Protein AF-A0A6G3X054-F1 (afdb_monomer_lite)

InterPro domains:
  IPR009677 Protein of unknown function DUF1266 [PF06889] (129-322)

Sequence (323 aa):
DPAGFVCRPVLTRGMLPAWHPDWVFHGVTLRWAAEFGWRDPNVFLGVNVGTPGQLLLPTGPMDLALWQRAYAENDRLPENRLLALRHGALHGPLAYGLACGAHLAIGNAVPWNEVGTVYREYTTERDLLRESWGITDHAEWRKQLDALLEARNSPPEPDFVLRTRDQLASALGELPSADLWRETAAGHAQDLGADSGTVKGIEELVRRIMRYEARFRADGLLPPDGRVRTTVAYDYGRAVNLARWGLAARYCAPADAEQAIVYAGALSKSAHRSWEEFSAGYSLGRVLRFDEEEYGPFYEKNVLAHRLLAESEGSPWRHIPWR

pLDDT: mean 93.63, std 6.38, range [59.12, 98.88]

Secondary structure (DSSP, 8-state):
-TTS-EEEEE--GGGPPSP-TT-------HHHHHHS----TTEEEEESTTSTT-EEE--SHHHHHHHHHHHHHH-----S--B--TTS--SHHHHHHHHHTHHHHHHTT-BTTS-STTSS-HHHHHHHHHHHH---SHHHHHHHHHHHHTT-SS-SHHHHHHHHHHHHHHHHSSPPPHHHHHHHHHHHHHHTT--HHHHHHHHHHHHHHHHHHHHHHHTTSS-TT-----STHHHHHHHHHHHHHHHHTTSS-HHHHHHHHHHHHHHHHHH-SSHHHHHHHHHHHHHHHHTTT---HHHHHHHHHHHHHHH-TT-HHHHS---

Foldseek 3Di:
DVVDAAEDEDEALLLDDPDDLPDFDDDDALLCVLVVDDPDQSYWHWYSPPDPPTDTQTNDNVSSVVSNVVCVVVVDQQAQDAAAHPPFDQDDLLLLLLLLLQLVCRRNVWHSRHLASRRHGQVVLQVCCCPVQVDNALVSLVVLLVCLLVLNPFDCLLLLLLQLQVVVCVVVVHGDDLVVSLVSSLVVCVVVVHDPVVSVVSSVSSVVQVVVVVVCCVLVLAPPPGHANALSSQSLSVSLVSLNSCSNNVNDDSVVSSVSSSSSSVVLLVVDDAPSNSLSSNLSRQCVVPVPPVCPPSVVSSSSSSCCQPPPPPHSRVSYGSD

Structure (mmCIF, N/CA/C/O backbone):
data_AF-A0A6G3X054-F1
#
_entry.id   AF-A0A6G3X054-F1
#
loop_
_atom_site.group_PDB
_atom_site.id
_atom_site.type_symbol
_atom_site.label_atom_id
_atom_site.label_alt_id
_atom_site.label_comp_id
_atom_site.label_asym_id
_atom_site.label_entity_id
_atom_site.label_seq_id
_atom_site.pdbx_PDB_ins_code
_atom_site.Cartn_x
_atom_site.Cartn_y
_atom_site.Cartn_z
_atom_site.occupancy
_atom_site.B_iso_or_equiv
_atom_site.auth_seq_id
_atom_site.auth_comp_id
_atom_site.auth_asym_id
_atom_site.auth_atom_id
_atom_site.pdbx_PDB_model_num
ATOM 1 N N . ASP A 1 1 ? 17.025 -9.078 -34.367 1.00 68.25 1 ASP A N 1
ATOM 2 C CA . ASP A 1 1 ? 15.698 -9.644 -34.018 1.00 68.25 1 ASP A CA 1
ATOM 3 C C . ASP A 1 1 ? 15.329 -10.736 -35.045 1.00 68.25 1 ASP A C 1
ATOM 5 O O . ASP A 1 1 ? 16.146 -10.964 -35.936 1.00 68.25 1 ASP A O 1
ATOM 9 N N . PRO A 1 2 ? 14.174 -11.433 -34.954 1.00 64.19 2 PRO A N 1
ATOM 10 C CA . PRO A 1 2 ? 13.785 -12.476 -35.917 1.00 64.19 2 PRO A CA 1
ATOM 11 C C . PRO A 1 2 ? 1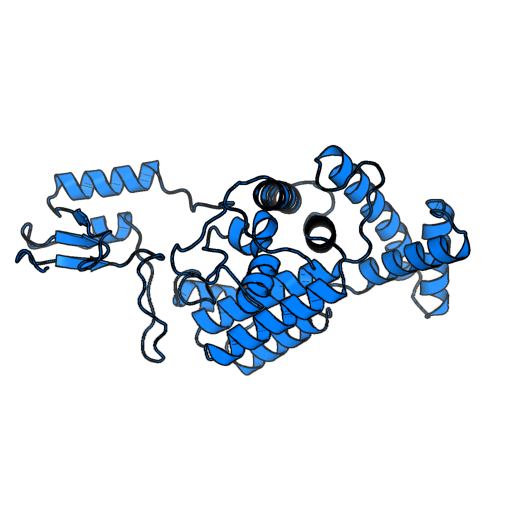3.698 -12.023 -37.387 1.00 64.19 2 PRO A C 1
ATOM 13 O O . PRO A 1 2 ? 13.786 -12.863 -38.277 1.00 64.19 2 PRO A O 1
ATOM 16 N N . ALA A 1 3 ? 13.558 -10.719 -37.650 1.00 71.50 3 ALA A N 1
ATOM 17 C CA . ALA A 1 3 ? 13.566 -10.124 -38.987 1.00 71.50 3 ALA A CA 1
ATOM 18 C C . ALA A 1 3 ? 14.968 -9.694 -39.472 1.00 71.50 3 ALA A C 1
ATOM 20 O O . ALA A 1 3 ? 15.097 -9.179 -40.580 1.00 71.50 3 ALA A O 1
ATOM 21 N N . GLY A 1 4 ? 16.022 -9.919 -38.677 1.00 78.44 4 GLY A N 1
ATOM 22 C CA . GLY A 1 4 ? 17.414 -9.700 -39.082 1.00 78.44 4 GLY A CA 1
ATOM 23 C C . GLY A 1 4 ? 17.997 -8.313 -38.786 1.00 78.44 4 GLY A C 1
ATOM 24 O O . GLY A 1 4 ? 19.141 -8.069 -39.166 1.00 78.44 4 GLY A O 1
ATOM 25 N N . PHE A 1 5 ? 17.292 -7.417 -38.082 1.00 80.62 5 PHE A N 1
ATOM 26 C CA . PHE A 1 5 ? 17.874 -6.138 -37.660 1.00 80.62 5 PHE A CA 1
ATOM 27 C C . PHE A 1 5 ? 18.813 -6.311 -36.463 1.00 80.62 5 PHE A C 1
ATOM 29 O O . PHE A 1 5 ? 18.603 -7.142 -35.568 1.00 80.62 5 PHE A O 1
ATOM 36 N N . VAL A 1 6 ? 19.846 -5.470 -36.419 1.00 88.06 6 VAL A N 1
ATOM 37 C CA . VAL A 1 6 ? 20.711 -5.327 -35.247 1.00 88.06 6 VAL A CA 1
ATOM 38 C C . VAL A 1 6 ? 20.028 -4.366 -34.281 1.00 88.06 6 VAL A C 1
ATOM 40 O O . VAL A 1 6 ? 19.690 -3.241 -34.639 1.00 88.06 6 VAL A O 1
ATOM 43 N N . CYS A 1 7 ? 19.802 -4.801 -33.045 1.00 90.62 7 CYS A N 1
ATOM 44 C CA . CYS A 1 7 ? 19.089 -4.003 -32.054 1.00 90.62 7 CYS A CA 1
ATOM 45 C C . CYS A 1 7 ? 19.767 -4.052 -30.686 1.00 90.62 7 CYS A C 1
ATOM 47 O O . CYS A 1 7 ? 20.282 -5.095 -30.277 1.00 90.62 7 CYS A O 1
ATOM 49 N N . ARG A 1 8 ? 19.692 -2.943 -29.945 1.00 92.00 8 ARG A N 1
ATOM 50 C CA . ARG A 1 8 ? 19.927 -2.934 -28.496 1.00 92.00 8 ARG A CA 1
ATOM 51 C C . ARG A 1 8 ? 18.592 -3.183 -27.789 1.00 92.00 8 ARG A C 1
ATOM 53 O O . ARG A 1 8 ? 17.697 -2.347 -27.932 1.00 92.00 8 ARG A O 1
ATOM 60 N N . PRO A 1 9 ? 18.419 -4.319 -27.091 1.00 92.06 9 PRO A N 1
ATOM 61 C CA . PRO A 1 9 ? 17.137 -4.669 -26.504 1.00 92.06 9 PRO A CA 1
ATOM 62 C C . PRO A 1 9 ? 16.890 -3.920 -25.190 1.00 92.06 9 PRO A C 1
ATOM 64 O O . PRO A 1 9 ? 17.782 -3.801 -24.353 1.00 92.06 9 PRO A O 1
ATOM 67 N N . VAL A 1 10 ? 15.653 -3.476 -24.993 1.00 93.19 10 VAL A N 1
ATOM 68 C CA . VAL A 1 10 ? 15.106 -3.013 -23.713 1.00 93.19 10 VAL A CA 1
ATOM 69 C C . VAL A 1 10 ? 13.767 -3.697 -23.466 1.00 93.19 10 VAL A C 1
ATOM 71 O O . VAL A 1 10 ? 13.048 -4.042 -24.405 1.00 93.19 10 VAL A O 1
ATOM 74 N N . LEU A 1 11 ? 13.422 -3.893 -22.198 1.00 90.81 11 LEU A N 1
ATOM 75 C CA . LEU A 1 11 ? 12.155 -4.494 -21.795 1.00 90.81 11 LEU A CA 1
ATOM 76 C C . LEU A 1 11 ? 11.304 -3.458 -21.071 1.00 90.81 11 LEU A C 1
ATOM 78 O O . LEU A 1 11 ? 11.795 -2.708 -20.228 1.00 90.81 11 LEU A O 1
ATOM 82 N N . THR A 1 12 ? 10.012 -3.427 -21.378 1.00 89.31 12 THR A N 1
ATOM 83 C CA . THR A 1 12 ? 9.045 -2.737 -20.531 1.00 89.31 12 THR A CA 1
ATOM 84 C C . THR A 1 12 ? 8.732 -3.604 -19.318 1.00 89.31 12 THR A C 1
ATOM 86 O O . THR A 1 12 ? 8.831 -4.829 -19.364 1.00 89.31 12 THR A O 1
ATOM 89 N N . ARG A 1 13 ? 8.282 -2.967 -18.232 1.00 84.75 13 ARG A N 1
ATOM 90 C CA . ARG A 1 13 ? 7.856 -3.635 -16.991 1.00 84.75 13 ARG A CA 1
ATOM 91 C C . ARG A 1 13 ? 6.972 -4.868 -17.239 1.00 84.75 13 ARG A C 1
ATOM 93 O O . ARG A 1 13 ? 7.190 -5.913 -16.646 1.00 84.75 13 ARG A O 1
ATOM 100 N N . GLY A 1 14 ? 6.012 -4.773 -18.161 1.00 84.50 14 GLY A N 1
ATOM 101 C CA . GLY A 1 14 ? 5.090 -5.876 -18.458 1.00 84.50 14 GLY A CA 1
ATOM 102 C C . GLY A 1 14 ? 5.681 -7.062 -19.227 1.00 84.50 14 GLY A C 1
ATOM 103 O O . GLY A 1 14 ? 4.983 -8.062 -19.387 1.00 84.50 14 GLY A O 1
ATOM 104 N N . MET A 1 15 ? 6.925 -6.956 -19.695 1.00 88.56 15 MET A N 1
ATOM 105 C CA . MET A 1 15 ? 7.627 -7.971 -20.489 1.00 88.56 15 MET A CA 1
ATOM 106 C C . MET A 1 15 ? 8.964 -8.387 -19.860 1.00 88.56 15 MET A C 1
ATOM 108 O O . MET A 1 15 ? 9.791 -9.001 -20.533 1.00 88.56 15 MET A O 1
ATOM 112 N N . LEU A 1 16 ? 9.199 -8.059 -18.584 1.00 87.44 16 LEU A N 1
ATOM 113 C CA . LEU A 1 16 ? 10.330 -8.624 -17.852 1.00 87.44 16 LEU A CA 1
ATOM 114 C C . LEU A 1 16 ? 10.186 -10.156 -17.781 1.00 87.44 16 LEU A C 1
ATOM 116 O O . LEU A 1 16 ? 9.067 -10.650 -17.612 1.00 87.44 16 LEU A O 1
ATOM 120 N N . PRO A 1 17 ? 11.287 -10.917 -17.928 1.00 86.19 17 PRO A N 1
ATOM 121 C CA . PRO A 1 17 ? 11.247 -12.363 -17.767 1.00 86.19 17 PRO A CA 1
ATOM 122 C C . PRO A 1 17 ? 10.908 -12.730 -16.319 1.00 86.19 17 PRO A C 1
ATOM 124 O O . PRO A 1 17 ? 10.942 -11.891 -15.416 1.00 86.19 17 PRO A O 1
ATOM 127 N N . ALA A 1 18 ? 10.620 -14.013 -16.099 1.00 84.81 18 ALA A N 1
ATOM 128 C CA . ALA A 1 18 ? 10.481 -14.547 -14.753 1.00 84.81 18 ALA A CA 1
ATOM 129 C C . ALA A 1 18 ? 11.713 -14.210 -13.898 1.00 84.81 18 ALA A C 1
ATOM 131 O O . ALA A 1 18 ? 12.834 -14.102 -14.405 1.00 84.81 18 ALA A O 1
ATOM 132 N N . TRP A 1 19 ? 11.485 -14.047 -12.596 1.00 89.06 19 TRP A N 1
ATOM 133 C CA . TRP A 1 19 ? 12.548 -13.780 -11.637 1.00 89.06 19 TRP A CA 1
ATOM 134 C C . TRP A 1 19 ? 13.671 -14.820 -11.756 1.00 89.06 19 TRP A C 1
ATOM 136 O O . TRP A 1 19 ? 13.413 -16.020 -11.857 1.00 89.06 19 TRP A O 1
ATOM 146 N N . HIS A 1 20 ? 14.917 -14.352 -11.717 1.00 89.38 20 HIS A N 1
ATOM 147 C CA . HIS A 1 20 ? 16.112 -15.188 -11.741 1.00 89.38 20 HIS A CA 1
ATOM 148 C C . HIS A 1 20 ? 17.104 -14.664 -10.691 1.00 89.38 20 HIS A C 1
ATOM 150 O O . HIS A 1 20 ? 17.290 -13.443 -10.617 1.00 89.38 20 HIS A O 1
ATOM 156 N N . PRO A 1 21 ? 17.753 -15.538 -9.896 1.00 87.69 21 PRO A N 1
ATOM 157 C CA . PRO A 1 21 ? 18.616 -15.114 -8.788 1.00 87.69 21 PRO A CA 1
ATOM 158 C C . PRO A 1 21 ? 19.790 -14.245 -9.248 1.00 87.69 21 PRO A C 1
ATOM 160 O O . PRO A 1 21 ? 20.130 -13.268 -8.586 1.00 87.69 21 PRO A O 1
ATOM 163 N N . ASP A 1 22 ? 20.347 -14.549 -10.421 1.00 89.50 22 ASP A N 1
ATOM 164 C CA . ASP A 1 22 ? 21.527 -13.856 -10.953 1.00 89.50 22 ASP A CA 1
ATOM 165 C C . ASP A 1 22 ? 21.200 -12.616 -11.798 1.00 89.50 22 ASP A C 1
ATOM 167 O O . ASP A 1 22 ? 22.104 -11.978 -12.337 1.00 89.50 22 ASP A O 1
ATOM 171 N N . TRP A 1 23 ? 19.918 -12.286 -11.988 1.00 89.81 23 TRP A N 1
ATOM 172 C CA . TRP A 1 23 ? 19.515 -11.172 -12.849 1.00 89.81 23 TRP A CA 1
ATOM 173 C C . TRP A 1 23 ? 18.956 -10.029 -12.024 1.00 89.81 23 TRP A C 1
ATOM 175 O O . TRP A 1 23 ? 18.140 -10.232 -11.128 1.00 89.81 23 TRP A O 1
ATOM 185 N N . VAL A 1 24 ? 19.338 -8.809 -12.381 1.00 89.81 24 VAL A N 1
ATOM 186 C CA . VAL A 1 24 ? 18.715 -7.568 -11.916 1.00 89.81 24 VAL A CA 1
ATOM 187 C C . VAL A 1 24 ? 18.495 -6.655 -13.114 1.00 89.81 24 VAL A C 1
ATOM 189 O O . VAL A 1 24 ? 19.209 -6.747 -14.112 1.00 89.81 24 VAL A O 1
ATOM 192 N N . PHE A 1 25 ? 17.501 -5.777 -13.017 1.00 87.25 25 PHE A N 1
ATOM 193 C CA . PHE A 1 25 ? 17.175 -4.833 -14.080 1.00 87.25 25 PHE A CA 1
ATOM 194 C C . PHE A 1 25 ? 17.451 -3.409 -13.615 1.00 87.25 25 PHE A C 1
ATOM 196 O O . PHE A 1 25 ? 16.991 -2.987 -12.551 1.00 87.25 25 PHE A O 1
ATOM 203 N N . HIS A 1 26 ? 18.186 -2.679 -14.448 1.00 87.00 26 HIS A N 1
ATOM 204 C CA . HIS A 1 26 ? 18.337 -1.236 -14.341 1.00 87.00 26 HIS A CA 1
ATOM 205 C C . HIS A 1 26 ? 17.312 -0.570 -15.250 1.00 87.00 26 HIS A C 1
ATOM 207 O O . HIS A 1 26 ? 17.129 -0.980 -16.401 1.00 87.00 26 HIS A O 1
ATOM 213 N N . GLY A 1 27 ? 16.619 0.429 -14.718 1.00 87.19 27 GLY A N 1
ATOM 214 C CA . GLY A 1 27 ? 15.711 1.248 -15.489 1.00 87.19 27 GLY A CA 1
ATOM 215 C C . GLY A 1 27 ? 16.509 2.216 -16.348 1.00 87.19 27 GLY A C 1
ATOM 216 O O . GLY A 1 27 ? 17.572 2.706 -15.977 1.00 87.19 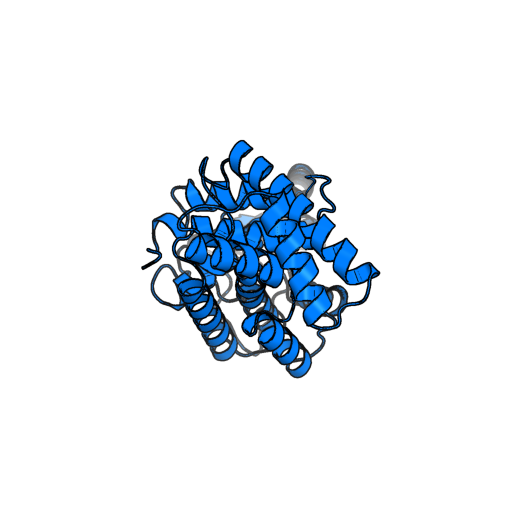27 GLY A O 1
ATOM 217 N N . VAL A 1 28 ? 15.985 2.487 -17.534 1.00 87.69 28 VAL A N 1
ATOM 218 C CA . VAL A 1 28 ? 16.483 3.560 -18.387 1.00 87.69 28 VAL A CA 1
ATOM 219 C C . VAL A 1 28 ? 15.301 4.389 -18.845 1.00 87.69 28 VAL A C 1
ATOM 221 O O . VAL A 1 28 ? 14.210 3.868 -19.090 1.00 87.69 28 VAL A O 1
ATOM 224 N N . THR A 1 29 ? 15.506 5.695 -18.950 1.00 88.12 29 THR A N 1
ATOM 225 C CA . THR A 1 29 ? 14.506 6.593 -19.520 1.00 88.12 29 THR A CA 1
ATOM 226 C C . THR A 1 29 ? 14.649 6.651 -21.035 1.00 88.12 29 THR A C 1
ATOM 228 O O . THR A 1 29 ? 15.715 6.372 -21.592 1.00 88.12 29 THR A O 1
ATOM 231 N N . LEU A 1 30 ? 13.585 7.072 -21.723 1.00 89.56 30 LEU A N 1
ATOM 232 C CA . LEU A 1 30 ? 13.662 7.325 -23.161 1.00 89.56 30 LEU A CA 1
ATOM 233 C C . LEU A 1 30 ? 14.674 8.442 -23.479 1.00 89.56 30 LEU A C 1
ATOM 235 O O . LEU A 1 30 ? 15.380 8.360 -24.481 1.00 89.56 30 LEU A O 1
ATOM 239 N N . ARG A 1 31 ? 14.815 9.434 -22.587 1.00 91.94 31 ARG A N 1
ATOM 240 C CA . ARG A 1 31 ? 15.867 10.456 -22.669 1.00 91.94 31 ARG A CA 1
ATOM 241 C C . ARG A 1 31 ? 17.266 9.855 -22.594 1.00 91.94 31 ARG A C 1
ATOM 243 O O . ARG A 1 31 ? 18.083 10.146 -23.460 1.00 91.94 31 ARG A O 1
ATOM 250 N N . TRP A 1 32 ? 17.529 8.997 -21.607 1.00 91.88 32 TRP A N 1
ATOM 251 C CA . TRP A 1 32 ? 18.821 8.319 -21.488 1.00 91.88 32 TRP A CA 1
ATOM 252 C C . TRP A 1 32 ? 19.133 7.508 -22.750 1.00 91.88 32 TRP A C 1
ATOM 254 O O . TRP A 1 32 ? 20.237 7.586 -23.282 1.00 91.88 32 TRP A O 1
ATOM 264 N N . ALA A 1 33 ? 18.137 6.789 -23.280 1.00 92.50 33 ALA A N 1
ATOM 265 C CA . ALA A 1 33 ? 18.292 6.037 -24.520 1.00 92.50 33 ALA A CA 1
ATOM 266 C C . ALA A 1 33 ? 18.587 6.955 -25.718 1.00 92.50 33 ALA A C 1
ATOM 268 O O . ALA A 1 33 ? 19.391 6.588 -26.570 1.00 92.50 33 ALA A O 1
ATOM 269 N N . ALA A 1 34 ? 17.995 8.150 -25.783 1.00 92.88 34 ALA A N 1
ATOM 270 C CA . ALA A 1 34 ? 18.288 9.124 -26.832 1.00 92.88 34 ALA A CA 1
ATOM 271 C C . ALA A 1 34 ? 19.716 9.699 -26.731 1.00 92.88 34 ALA A C 1
ATOM 273 O O . ALA A 1 34 ? 20.369 9.938 -27.745 1.00 92.88 34 ALA A O 1
ATOM 274 N N . GLU A 1 35 ? 20.221 9.876 -25.509 1.00 93.44 35 GLU A N 1
ATOM 275 C CA . GLU A 1 35 ? 21.553 10.420 -25.203 1.00 93.44 35 GLU A CA 1
ATOM 276 C C . GLU A 1 35 ? 22.666 9.349 -25.196 1.00 93.44 35 GLU A C 1
ATOM 278 O O . GLU A 1 35 ? 23.839 9.672 -25.018 1.00 93.44 35 GLU A O 1
ATOM 283 N N . PHE A 1 36 ? 22.329 8.079 -25.446 1.00 90.38 36 PHE A N 1
ATOM 284 C CA . PHE A 1 36 ? 23.233 6.926 -25.343 1.00 90.38 36 PHE A CA 1
ATOM 285 C C . PHE A 1 36 ? 24.484 6.990 -26.252 1.00 90.38 36 PHE A C 1
ATOM 287 O O . PHE A 1 36 ? 25.466 6.284 -26.019 1.00 90.38 36 PHE A O 1
ATOM 294 N N . GLY A 1 37 ? 24.474 7.830 -27.293 1.00 88.56 37 GLY A N 1
ATOM 295 C CA . GLY A 1 37 ? 25.594 7.971 -28.229 1.00 88.56 37 GLY A CA 1
ATOM 296 C C . GLY A 1 37 ? 25.625 6.878 -29.301 1.00 88.56 37 GLY A C 1
ATOM 297 O O . GLY A 1 37 ? 26.641 6.207 -29.496 1.00 88.56 37 GLY A O 1
ATOM 298 N N . TRP A 1 38 ? 24.502 6.682 -29.995 1.00 90.44 38 TRP A N 1
ATOM 299 C CA . TRP A 1 38 ? 24.373 5.750 -31.119 1.00 90.44 38 TRP A CA 1
ATOM 300 C C . TRP A 1 38 ? 25.374 6.085 -32.236 1.00 90.44 38 TRP A C 1
ATOM 302 O O . TRP A 1 38 ? 25.379 7.194 -32.762 1.00 90.44 38 TRP A O 1
ATOM 312 N N . ARG A 1 39 ? 26.249 5.129 -32.579 1.00 86.44 39 ARG A N 1
ATOM 313 C CA . ARG A 1 39 ? 27.305 5.308 -33.600 1.00 86.44 39 ARG A CA 1
ATOM 314 C C . ARG A 1 39 ? 26.947 4.734 -34.966 1.00 86.44 39 ARG A C 1
ATOM 316 O O . ARG A 1 39 ? 27.519 5.157 -35.963 1.00 86.44 39 ARG A O 1
ATOM 323 N N . ASP A 1 40 ? 26.046 3.760 -34.996 1.00 87.00 40 ASP A N 1
ATOM 324 C CA . ASP A 1 40 ? 25.611 3.080 -36.210 1.00 87.00 40 ASP A CA 1
ATOM 325 C C . ASP A 1 40 ? 24.103 3.304 -36.388 1.00 87.00 40 ASP A C 1
ATOM 327 O O . ASP A 1 40 ? 23.328 2.804 -35.566 1.00 87.00 40 ASP A O 1
ATOM 331 N N . PRO A 1 41 ? 23.677 4.047 -37.427 1.00 79.44 41 PRO A N 1
ATOM 332 C CA . PRO A 1 41 ? 22.266 4.336 -37.674 1.00 79.44 41 PRO A CA 1
ATOM 333 C C . PRO A 1 41 ? 21.457 3.097 -38.087 1.00 79.44 41 PRO A C 1
ATOM 335 O O . PRO A 1 41 ? 20.230 3.153 -38.089 1.00 79.44 41 PRO A O 1
ATOM 338 N N . ASN A 1 42 ? 22.113 1.977 -38.418 1.00 85.75 42 ASN A N 1
ATOM 339 C CA . ASN A 1 42 ? 21.438 0.709 -38.706 1.00 85.75 42 ASN A CA 1
ATOM 340 C C . ASN A 1 42 ? 21.091 -0.083 -37.436 1.00 85.75 42 ASN A C 1
ATOM 342 O O . ASN A 1 42 ? 20.440 -1.126 -37.525 1.00 85.75 42 ASN A O 1
ATOM 346 N N . VAL A 1 43 ? 21.528 0.380 -36.259 1.00 92.00 43 VAL A N 1
ATOM 347 C CA . VAL A 1 43 ? 21.191 -0.250 -34.981 1.00 92.00 43 VAL A CA 1
ATOM 348 C C . VAL A 1 43 ? 19.926 0.384 -34.422 1.00 92.00 43 VAL A C 1
ATOM 350 O O . VAL A 1 43 ? 19.870 1.585 -34.193 1.00 92.00 43 VAL A O 1
ATOM 353 N N . PHE A 1 44 ? 18.924 -0.435 -34.126 1.00 94.12 44 PHE A N 1
ATOM 354 C CA . PHE A 1 44 ? 17.650 0.018 -33.569 1.00 94.12 44 PHE A CA 1
ATOM 355 C C . PHE A 1 44 ? 17.648 -0.072 -32.039 1.00 94.12 44 PHE A C 1
ATOM 357 O O . PHE A 1 44 ? 18.319 -0.927 -31.448 1.00 94.12 44 PHE A O 1
ATOM 364 N N . LEU A 1 45 ? 16.821 0.743 -31.384 1.00 95.00 45 LEU A N 1
ATOM 365 C CA . LEU A 1 45 ? 16.356 0.428 -30.036 1.00 95.00 45 LEU A CA 1
ATOM 366 C C . LEU A 1 45 ? 15.211 -0.580 -30.163 1.00 95.00 45 LEU A C 1
ATOM 368 O O . LEU A 1 45 ? 14.140 -0.265 -30.681 1.00 95.00 45 LEU A O 1
ATOM 372 N N . GLY A 1 46 ? 15.454 -1.810 -29.723 1.00 94.81 46 GLY A N 1
ATOM 373 C CA . GLY A 1 46 ? 14.458 -2.872 -29.756 1.00 94.81 46 GLY A CA 1
ATOM 374 C C . GLY A 1 46 ? 13.715 -2.951 -28.430 1.00 94.81 46 GLY A C 1
ATOM 375 O O . GLY A 1 46 ? 14.279 -3.405 -27.441 1.00 94.81 46 GLY A O 1
ATOM 376 N N . VAL A 1 47 ? 12.450 -2.557 -28.392 1.00 94.75 47 VAL A N 1
ATOM 377 C CA . VAL A 1 47 ? 11.596 -2.687 -27.206 1.00 94.75 47 VAL A CA 1
ATOM 378 C C . VAL A 1 47 ? 10.885 -4.036 -27.254 1.00 94.75 47 VAL A C 1
ATOM 380 O O . VAL A 1 47 ? 10.245 -4.348 -28.254 1.00 94.75 47 VAL A O 1
ATOM 383 N N . ASN A 1 48 ? 10.979 -4.827 -26.181 1.00 93.19 48 ASN A N 1
ATOM 384 C CA . ASN A 1 48 ? 10.312 -6.127 -26.025 1.00 93.19 48 ASN A CA 1
ATOM 385 C C . ASN A 1 48 ? 10.543 -7.091 -27.203 1.00 93.19 48 ASN A C 1
ATOM 387 O O . ASN A 1 48 ? 9.619 -7.780 -27.648 1.00 93.19 48 ASN A O 1
ATOM 391 N N . VAL A 1 49 ? 11.768 -7.103 -27.734 1.00 92.38 49 VAL A N 1
ATOM 392 C CA . VAL A 1 49 ? 12.153 -7.923 -28.891 1.00 92.38 49 VAL A CA 1
ATOM 393 C C . VAL A 1 49 ? 11.812 -9.392 -28.642 1.00 92.38 49 VAL A C 1
ATOM 395 O O . VAL A 1 49 ? 12.124 -9.934 -27.585 1.00 92.38 49 VAL A O 1
ATOM 398 N N . GLY A 1 50 ? 11.173 -10.036 -29.620 1.00 87.94 50 GLY A N 1
ATOM 399 C CA . GLY A 1 50 ? 10.729 -11.429 -29.528 1.00 87.94 50 GLY A CA 1
ATOM 400 C C . GLY A 1 50 ? 9.372 -11.633 -28.845 1.00 87.94 50 GLY A C 1
ATOM 401 O O . GLY A 1 50 ? 8.967 -12.776 -28.655 1.00 87.94 50 GLY A O 1
ATOM 402 N N . THR A 1 51 ? 8.649 -10.563 -28.498 1.00 87.38 51 THR A N 1
ATOM 403 C CA . THR A 1 51 ? 7.297 -10.636 -27.911 1.00 87.38 51 THR A CA 1
ATOM 404 C C . THR A 1 51 ? 6.241 -10.019 -28.843 1.00 87.38 51 THR A C 1
ATOM 406 O O . THR A 1 51 ? 6.590 -9.231 -29.724 1.00 87.38 51 THR A O 1
ATOM 409 N N . PRO A 1 52 ? 4.932 -10.272 -28.628 1.00 85.94 52 PRO A N 1
ATOM 410 C CA . PRO A 1 52 ? 3.866 -9.583 -29.366 1.00 85.94 52 PRO A CA 1
ATOM 411 C C . PRO A 1 52 ? 3.855 -8.054 -29.200 1.00 85.94 52 PRO A C 1
ATOM 413 O O . PRO A 1 52 ? 3.226 -7.360 -29.990 1.00 85.94 52 PRO A O 1
ATOM 416 N N . GLY A 1 53 ? 4.526 -7.524 -28.171 1.00 86.50 53 GLY A N 1
ATOM 417 C CA . GLY A 1 53 ? 4.676 -6.088 -27.930 1.00 86.50 53 GLY A CA 1
ATOM 418 C C . GLY A 1 53 ? 5.961 -5.497 -28.511 1.00 86.50 53 GLY A C 1
ATOM 419 O O . GLY A 1 53 ? 6.387 -4.446 -28.031 1.00 86.50 53 GLY A O 1
ATOM 420 N N . GLN A 1 54 ? 6.612 -6.185 -29.457 1.00 93.31 54 GLN A N 1
ATOM 421 C CA . GLN A 1 54 ? 7.862 -5.732 -30.060 1.00 93.31 54 GLN A CA 1
ATOM 422 C C . GLN A 1 54 ? 7.680 -4.393 -30.787 1.00 93.31 54 GLN A C 1
ATOM 424 O O . GLN A 1 54 ? 6.792 -4.242 -31.625 1.00 93.31 54 GLN A O 1
ATOM 429 N N . LEU A 1 55 ? 8.588 -3.455 -30.523 1.00 93.69 55 LEU A N 1
ATOM 430 C CA . LEU A 1 55 ? 8.718 -2.205 -31.266 1.00 93.69 55 LEU A CA 1
ATOM 431 C C . LEU A 1 55 ? 10.188 -1.984 -31.624 1.00 93.69 55 LEU A C 1
ATOM 433 O O . LEU A 1 55 ? 11.063 -2.118 -30.771 1.00 93.69 55 LEU A O 1
ATOM 437 N N . LEU A 1 56 ? 10.463 -1.651 -32.882 1.00 93.50 56 LEU A N 1
ATOM 438 C CA . LEU A 1 56 ? 11.803 -1.298 -33.346 1.00 93.50 56 LEU A CA 1
ATOM 439 C C . LEU A 1 56 ? 11.829 0.202 -33.616 1.00 93.50 56 LEU A C 1
ATOM 441 O O . LEU A 1 56 ? 11.112 0.685 -34.490 1.00 93.50 56 LEU A O 1
ATOM 445 N N . LEU A 1 57 ? 12.628 0.932 -32.843 1.00 93.62 57 LEU A N 1
ATOM 446 C CA . LEU A 1 57 ? 12.730 2.381 -32.944 1.00 93.62 57 LEU A CA 1
ATOM 447 C C . LEU A 1 57 ? 14.059 2.764 -33.626 1.00 93.62 57 LEU A C 1
ATOM 449 O O . LEU A 1 57 ? 15.120 2.369 -33.125 1.00 93.62 57 LEU A O 1
ATOM 453 N N . PRO A 1 58 ? 14.027 3.496 -34.759 1.00 93.81 58 PRO A N 1
ATOM 454 C CA . PRO A 1 58 ? 15.232 3.959 -35.448 1.00 93.81 58 PRO A CA 1
ATOM 455 C C . PRO A 1 58 ? 16.049 4.932 -34.592 1.00 93.81 58 PRO A C 1
ATOM 457 O O . PRO A 1 58 ? 15.494 5.658 -33.775 1.00 93.81 58 PRO A O 1
ATOM 460 N N . THR A 1 59 ? 17.367 4.970 -34.787 1.00 94.50 59 THR A N 1
ATOM 461 C CA . THR A 1 59 ? 18.299 5.754 -33.949 1.00 94.50 59 THR A CA 1
ATOM 462 C C . THR A 1 59 ? 18.968 6.898 -34.713 1.00 94.50 59 THR A C 1
ATOM 464 O O . THR A 1 59 ? 20.027 7.392 -34.320 1.00 94.50 59 THR A O 1
ATOM 467 N N . GLY A 1 60 ? 18.354 7.339 -35.816 1.00 92.62 60 GLY A N 1
ATOM 468 C CA . GLY A 1 60 ? 18.828 8.484 -36.582 1.00 92.62 60 GLY A CA 1
ATOM 469 C C . GLY A 1 60 ? 18.736 9.787 -35.773 1.00 92.62 60 GLY A C 1
ATOM 470 O O . GLY A 1 60 ? 17.909 9.893 -34.867 1.00 92.62 60 GLY A O 1
ATOM 471 N N . PRO A 1 61 ? 19.530 10.827 -36.093 1.00 91.56 61 PRO A N 1
ATOM 472 C CA . PRO A 1 61 ? 19.540 12.075 -35.320 1.00 91.56 61 PRO A CA 1
ATOM 473 C C . PRO A 1 61 ? 18.158 12.728 -35.148 1.00 91.56 61 PRO A C 1
ATOM 475 O O . PRO A 1 61 ? 17.858 13.266 -34.084 1.00 91.56 61 PRO A O 1
ATOM 478 N N . MET A 1 62 ? 17.301 12.654 -36.173 1.00 93.06 62 MET A N 1
ATOM 479 C CA . MET A 1 62 ? 15.925 13.162 -36.100 1.00 93.06 62 MET A CA 1
ATOM 480 C C . MET A 1 62 ? 15.041 12.325 -35.165 1.00 93.06 62 MET A C 1
ATOM 482 O O . MET A 1 62 ? 14.242 12.893 -34.422 1.00 93.06 62 MET A O 1
ATOM 486 N N . ASP A 1 63 ? 15.202 11.000 -35.161 1.00 94.31 63 ASP A N 1
ATOM 487 C CA . ASP A 1 63 ? 14.456 10.094 -34.281 1.00 94.31 63 ASP A CA 1
ATOM 488 C C . ASP A 1 63 ? 14.851 10.299 -32.816 1.00 94.31 63 ASP A C 1
ATOM 490 O O . ASP A 1 63 ? 13.989 10.401 -31.945 1.00 94.31 63 ASP A O 1
ATOM 494 N N . LEU A 1 64 ? 16.150 10.457 -32.541 1.00 94.25 64 LEU A N 1
ATOM 495 C CA . LEU A 1 64 ? 16.650 10.743 -31.194 1.00 94.25 64 LEU A CA 1
ATOM 496 C C . LEU A 1 64 ? 16.118 12.088 -30.669 1.00 94.25 64 LEU A C 1
ATOM 498 O O . LEU A 1 64 ? 15.709 12.179 -29.509 1.00 94.25 64 LEU A O 1
ATOM 502 N N . ALA A 1 65 ? 16.049 13.117 -31.522 1.00 94.00 65 ALA A N 1
ATOM 503 C CA . ALA A 1 65 ? 15.433 14.397 -31.164 1.00 94.00 65 ALA A CA 1
ATOM 504 C C . ALA A 1 65 ? 13.925 14.250 -30.876 1.00 94.00 65 ALA A C 1
ATOM 506 O O . ALA A 1 65 ? 13.409 14.856 -29.933 1.00 94.00 65 ALA A O 1
ATOM 507 N N . LEU A 1 66 ? 13.220 13.405 -31.639 1.00 94.50 66 LEU A N 1
ATOM 508 C CA . LEU A 1 66 ? 11.817 13.079 -31.378 1.00 94.50 66 LEU A CA 1
ATOM 509 C C . LEU A 1 66 ? 11.647 12.367 -30.030 1.00 94.50 66 LEU A C 1
ATOM 511 O O . LEU A 1 66 ? 10.724 12.694 -29.290 1.00 94.50 66 LEU A O 1
ATOM 515 N N . TRP A 1 67 ? 12.535 11.437 -29.679 1.00 94.00 67 TRP A N 1
ATOM 516 C CA . TRP A 1 67 ? 12.495 10.738 -28.392 1.00 94.00 67 TRP A CA 1
ATOM 517 C C . TRP A 1 67 ? 12.710 11.684 -27.213 1.00 94.00 67 TRP A C 1
ATOM 519 O O . TRP A 1 67 ? 11.988 11.590 -26.221 1.00 94.00 67 TRP A O 1
ATOM 529 N N . GLN A 1 68 ? 13.659 12.619 -27.321 1.00 93.19 68 GLN A N 1
ATOM 530 C CA . GLN A 1 68 ? 13.879 13.645 -26.297 1.00 93.19 68 GLN A CA 1
ATOM 531 C C . GLN A 1 68 ? 12.652 14.534 -26.120 1.00 93.19 68 GLN A C 1
ATOM 533 O O . GLN A 1 68 ? 12.250 14.808 -24.991 1.00 93.19 68 GLN A O 1
ATOM 538 N N . ARG A 1 69 ? 12.029 14.945 -27.230 1.00 93.19 69 ARG A N 1
ATOM 539 C CA . ARG A 1 69 ? 10.796 15.731 -27.200 1.00 93.19 69 ARG A CA 1
ATOM 540 C C . ARG A 1 69 ? 9.647 14.951 -26.569 1.00 93.19 69 ARG A C 1
ATOM 542 O O . ARG A 1 69 ? 9.010 15.456 -25.653 1.00 93.19 69 ARG A O 1
ATOM 549 N N . ALA A 1 70 ? 9.427 13.714 -27.012 1.00 91.31 70 ALA A N 1
ATOM 550 C CA . ALA A 1 70 ? 8.397 12.840 -26.467 1.00 91.31 70 ALA A CA 1
ATOM 551 C C . ALA A 1 70 ? 8.612 12.604 -24.969 1.00 91.31 70 ALA A C 1
ATOM 553 O O . ALA A 1 70 ? 7.651 12.644 -24.207 1.00 91.31 70 ALA A O 1
ATOM 554 N N . TYR A 1 71 ? 9.861 12.419 -24.535 1.00 90.12 71 TYR A N 1
ATOM 555 C CA . TYR A 1 71 ? 10.193 12.354 -23.119 1.00 90.12 71 TYR A CA 1
ATOM 556 C C . TYR A 1 71 ? 9.841 13.666 -22.414 1.00 90.12 71 TYR A C 1
ATOM 558 O O . TYR A 1 71 ? 9.057 13.628 -21.483 1.00 90.12 71 TYR A O 1
ATOM 566 N N . ALA A 1 72 ? 10.317 14.825 -22.873 1.00 88.94 72 ALA A N 1
ATOM 567 C CA . ALA A 1 72 ? 10.036 16.113 -22.229 1.00 88.94 72 ALA A CA 1
ATOM 568 C C . ALA A 1 72 ? 8.531 16.437 -22.129 1.00 88.94 72 ALA A C 1
ATOM 570 O O . ALA A 1 72 ? 8.081 17.002 -21.135 1.00 88.94 72 ALA A O 1
ATOM 571 N N . GLU A 1 73 ? 7.745 16.051 -23.135 1.00 88.94 73 GLU A N 1
ATOM 572 C CA . GLU A 1 73 ? 6.288 16.230 -23.154 1.00 88.94 73 GLU A CA 1
ATOM 573 C C . GLU A 1 73 ? 5.554 15.240 -22.227 1.00 88.94 73 GLU A C 1
ATOM 575 O O . GLU A 1 73 ? 4.439 15.525 -21.786 1.00 88.94 73 GLU A O 1
ATOM 580 N N . ASN A 1 74 ? 6.170 14.095 -21.905 1.00 82.88 74 ASN A N 1
ATOM 581 C CA . ASN A 1 74 ? 5.550 12.998 -21.154 1.00 82.88 74 ASN A CA 1
ATOM 582 C C . ASN A 1 74 ? 6.308 12.599 -19.872 1.00 82.88 74 ASN A C 1
ATOM 584 O O . ASN A 1 74 ? 5.948 11.585 -19.273 1.00 82.88 74 ASN A O 1
ATOM 588 N N . ASP A 1 75 ? 7.310 13.370 -19.425 1.00 70.44 75 ASP A N 1
ATOM 589 C CA . ASP A 1 75 ? 8.137 13.117 -18.228 1.00 70.44 75 ASP A CA 1
ATOM 590 C C . ASP A 1 75 ? 7.367 13.430 -16.943 1.00 70.44 75 ASP A C 1
ATOM 592 O O . ASP A 1 75 ? 7.738 14.240 -16.096 1.00 70.44 75 ASP A O 1
ATOM 596 N N . ARG A 1 76 ? 6.203 12.810 -16.826 1.00 61.88 76 ARG A N 1
ATOM 597 C CA . ARG A 1 76 ? 5.497 12.673 -15.572 1.00 61.88 76 ARG A CA 1
ATOM 598 C C . ARG A 1 76 ? 5.659 11.222 -15.209 1.00 61.88 76 ARG A C 1
ATOM 600 O O . ARG A 1 76 ? 5.157 10.357 -15.931 1.00 61.88 76 ARG A O 1
ATOM 607 N N . LEU A 1 77 ? 6.332 10.963 -14.087 1.00 59.12 77 LEU A N 1
ATOM 608 C CA . LEU A 1 77 ? 6.200 9.673 -13.429 1.00 59.12 77 LEU A CA 1
ATOM 609 C C . LEU A 1 77 ? 4.696 9.411 -13.340 1.00 59.12 77 LEU A C 1
ATOM 611 O O . LEU A 1 77 ? 3.977 10.235 -12.764 1.00 59.12 77 LEU A O 1
ATOM 615 N N . PRO A 1 78 ? 4.176 8.360 -13.994 1.00 65.06 78 PRO A N 1
ATOM 616 C CA . PRO A 1 78 ? 2.784 8.030 -13.816 1.00 65.06 78 PRO A CA 1
ATOM 617 C C . PRO A 1 78 ? 2.659 7.717 -12.327 1.00 65.06 78 PRO A C 1
ATOM 619 O O . PRO A 1 78 ? 3.237 6.754 -11.858 1.00 65.06 78 PRO A O 1
ATOM 622 N N . GLU A 1 79 ? 2.008 8.577 -11.561 1.00 77.62 79 GLU A N 1
ATOM 623 C CA . GLU A 1 79 ? 1.551 8.260 -10.215 1.00 77.62 79 GLU A CA 1
ATOM 624 C C . GLU A 1 79 ? 0.050 8.009 -10.292 1.00 77.62 79 GLU A C 1
ATOM 626 O O . GLU A 1 79 ? -0.624 8.419 -11.244 1.00 77.62 79 GLU A O 1
ATOM 631 N N . ASN A 1 80 ? -0.479 7.339 -9.277 1.00 86.50 80 ASN A N 1
ATOM 632 C CA . ASN A 1 80 ? -1.914 7.170 -9.085 1.00 86.50 80 ASN A CA 1
ATOM 633 C C . ASN A 1 80 ? -2.633 6.478 -10.259 1.00 86.50 80 ASN A C 1
ATOM 635 O O . ASN A 1 80 ? -3.698 6.915 -10.699 1.00 86.50 80 ASN A O 1
ATOM 639 N N . ARG A 1 81 ? -2.058 5.383 -10.775 1.00 91.25 81 ARG A N 1
ATOM 640 C CA . ARG A 1 81 ? -2.676 4.573 -11.838 1.00 91.25 81 ARG A CA 1
ATOM 641 C C . ARG A 1 81 ? -2.950 3.155 -11.373 1.00 91.25 81 ARG A C 1
ATOM 643 O O . ARG A 1 81 ? -2.065 2.483 -10.854 1.00 91.25 81 ARG A O 1
ATOM 650 N N . LEU A 1 82 ? -4.155 2.672 -11.656 1.00 94.06 82 LEU A N 1
ATOM 651 C CA . LEU A 1 82 ? -4.485 1.261 -11.525 1.00 94.06 82 LEU A CA 1
ATOM 652 C C . LEU A 1 82 ? -3.929 0.498 -12.734 1.00 94.06 82 LEU A C 1
ATOM 654 O O . LEU A 1 82 ? -4.429 0.637 -13.848 1.00 94.06 82 LEU A O 1
ATOM 658 N N . LEU A 1 83 ? -2.882 -0.293 -12.506 1.00 93.12 83 LEU A N 1
ATOM 659 C CA . LEU A 1 83 ? -2.221 -1.104 -13.527 1.00 93.12 83 LEU A CA 1
ATOM 660 C C . LEU A 1 83 ? -2.278 -2.583 -13.148 1.00 93.12 83 LEU A C 1
ATOM 662 O O . LEU A 1 83 ? -2.151 -2.932 -11.976 1.00 93.12 83 LEU A O 1
ATOM 666 N N . ALA A 1 84 ? -2.403 -3.453 -14.145 1.00 93.31 84 ALA A N 1
ATOM 667 C CA . ALA A 1 84 ? -2.339 -4.900 -13.982 1.00 93.31 84 ALA A CA 1
ATOM 668 C C . ALA A 1 84 ? -1.579 -5.526 -15.157 1.00 93.31 84 ALA A C 1
ATOM 670 O O . ALA A 1 84 ? -1.707 -5.086 -16.301 1.00 93.31 84 ALA A O 1
ATOM 671 N N . LEU A 1 85 ? -0.797 -6.566 -14.882 1.00 91.44 85 LEU A N 1
ATOM 672 C CA . LEU A 1 85 ? -0.224 -7.429 -15.906 1.00 91.44 85 LEU A CA 1
ATOM 673 C C . LEU A 1 85 ? -1.289 -8.408 -16.389 1.00 91.44 85 LEU A C 1
ATOM 675 O O . LEU A 1 85 ? -2.004 -8.998 -15.584 1.00 91.44 85 LEU A O 1
ATOM 679 N N . ARG A 1 86 ? -1.360 -8.642 -17.703 1.00 87.50 86 ARG A N 1
ATOM 680 C CA . ARG A 1 86 ? -2.285 -9.640 -18.273 1.00 87.50 86 ARG A CA 1
ATOM 681 C C . ARG A 1 86 ? -1.990 -11.066 -17.796 1.00 87.50 86 ARG A C 1
ATOM 683 O O . ARG A 1 86 ? -2.884 -11.898 -17.805 1.00 87.50 86 ARG A O 1
ATOM 690 N N . HIS A 1 87 ? -0.744 -11.327 -17.409 1.00 86.69 87 HIS A N 1
ATOM 691 C CA . HIS A 1 87 ? -0.236 -12.627 -16.960 1.00 86.69 87 HIS A CA 1
ATOM 692 C C . HIS A 1 87 ? 0.029 -12.691 -15.446 1.00 86.69 87 HIS A C 1
ATOM 694 O O . HIS A 1 87 ? 0.510 -13.707 -14.959 1.00 86.69 87 HIS A O 1
ATOM 700 N N . GLY A 1 88 ? -0.284 -11.620 -14.706 1.00 91.81 88 GLY A N 1
ATOM 701 C CA . GLY A 1 88 ? -0.113 -11.581 -13.254 1.00 91.81 88 GLY A CA 1
ATOM 702 C C . GLY A 1 88 ? -1.167 -12.402 -12.503 1.00 91.81 88 GLY A C 1
ATOM 703 O O . GLY A 1 88 ? -2.107 -12.938 -13.090 1.00 91.81 88 GLY A O 1
ATOM 704 N N . ALA A 1 89 ? -1.043 -12.475 -11.179 1.00 95.25 89 ALA A N 1
ATOM 705 C CA . ALA A 1 89 ? -1.952 -13.245 -10.333 1.00 95.25 89 ALA A CA 1
ATOM 706 C C . ALA A 1 89 ? -3.351 -12.601 -10.266 1.00 95.25 89 ALA A C 1
ATOM 708 O O . ALA A 1 89 ? -3.539 -11.565 -9.635 1.00 95.25 89 ALA A O 1
ATOM 709 N N . LEU A 1 90 ? -4.349 -13.223 -10.899 1.00 95.81 90 LEU A N 1
ATOM 710 C CA . LEU A 1 90 ? -5.731 -12.712 -10.934 1.00 95.81 90 LEU A CA 1
ATOM 711 C C . LEU A 1 90 ? -6.679 -13.417 -9.956 1.00 95.81 90 LEU A C 1
ATOM 713 O O . LEU A 1 90 ? -7.747 -12.891 -9.649 1.00 95.81 90 LEU A O 1
ATOM 717 N N . HIS A 1 91 ? -6.296 -14.592 -9.452 1.00 95.88 91 HIS A N 1
ATOM 718 C CA . HIS A 1 91 ? -7.140 -15.427 -8.601 1.00 95.88 91 HIS A CA 1
ATOM 719 C C . HIS A 1 91 ? -6.347 -16.070 -7.458 1.00 95.88 91 HIS A C 1
ATOM 721 O O . HIS A 1 91 ? -5.119 -16.158 -7.494 1.00 95.88 91 HIS A O 1
ATOM 727 N N . GLY A 1 92 ? -7.074 -16.559 -6.453 1.00 97.38 92 GLY A N 1
ATOM 728 C CA . GLY A 1 92 ? -6.513 -17.300 -5.327 1.00 97.38 92 GLY A CA 1
ATOM 729 C C . GLY A 1 92 ? -5.879 -16.424 -4.237 1.00 97.38 92 GLY A C 1
ATOM 730 O O . GLY A 1 92 ? -5.933 -15.192 -4.303 1.00 97.38 92 GLY A O 1
ATOM 731 N N . PRO A 1 93 ? -5.280 -17.056 -3.211 1.00 98.25 93 PRO A N 1
ATOM 732 C CA . PRO A 1 93 ? -4.786 -16.356 -2.023 1.00 98.25 93 PRO A CA 1
ATOM 733 C C . PRO A 1 93 ? -3.707 -15.310 -2.318 1.00 98.25 93 PRO A C 1
ATOM 735 O O . PRO A 1 93 ? -3.695 -14.252 -1.694 1.00 98.25 93 PRO A O 1
ATOM 738 N N . LEU A 1 94 ? -2.830 -15.573 -3.293 1.00 98.44 94 LEU A N 1
ATOM 739 C CA . LEU A 1 94 ? -1.786 -14.626 -3.685 1.00 98.44 94 LEU A CA 1
ATOM 740 C C . LEU A 1 94 ? -2.385 -13.359 -4.306 1.00 98.44 94 LEU A C 1
ATOM 742 O O . LEU A 1 94 ? -2.030 -12.256 -3.901 1.00 98.44 94 LEU A O 1
ATOM 746 N N . ALA A 1 95 ? -3.332 -13.506 -5.239 1.00 98.38 95 ALA A N 1
ATOM 747 C CA . ALA A 1 95 ? -4.021 -12.366 -5.841 1.00 98.38 95 ALA A CA 1
ATOM 748 C C . ALA A 1 95 ? -4.800 -11.559 -4.792 1.00 98.38 95 ALA A C 1
ATOM 750 O O . ALA A 1 95 ? -4.772 -10.332 -4.819 1.00 98.38 95 ALA A O 1
ATOM 751 N N . TYR A 1 96 ? -5.436 -12.235 -3.828 1.00 98.75 96 TYR A N 1
ATOM 752 C CA . TYR A 1 96 ? -6.103 -11.573 -2.705 1.00 98.75 96 TYR A CA 1
ATOM 753 C C . TYR A 1 96 ? -5.119 -10.736 -1.873 1.00 98.75 96 TYR A C 1
ATOM 7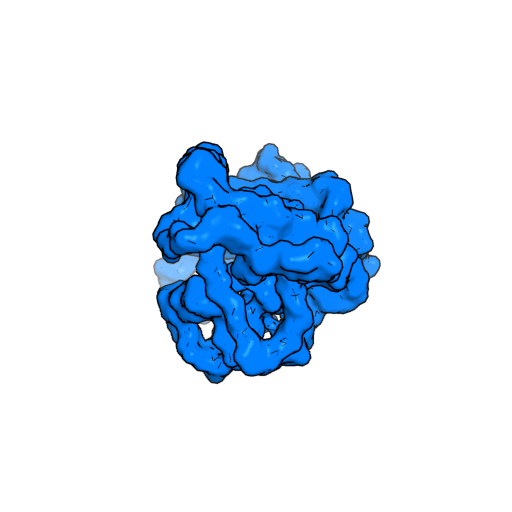55 O O . TYR A 1 96 ? -5.366 -9.557 -1.630 1.00 98.75 96 TYR A O 1
ATOM 763 N N . GLY A 1 97 ? -3.979 -11.312 -1.476 1.00 98.62 97 GLY A N 1
ATOM 764 C CA . GLY A 1 97 ? -2.945 -10.585 -0.735 1.00 98.62 97 GLY A CA 1
ATOM 765 C C . GLY A 1 97 ? -2.389 -9.394 -1.521 1.00 98.62 97 GLY A C 1
ATOM 766 O O . GLY A 1 97 ? -2.287 -8.289 -0.991 1.00 98.62 97 GLY A O 1
ATOM 767 N N . LEU A 1 98 ? -2.115 -9.572 -2.815 1.00 98.56 98 LEU A N 1
ATOM 768 C CA . LEU A 1 98 ? -1.691 -8.488 -3.707 1.00 98.56 98 LEU A CA 1
ATOM 769 C C . LEU A 1 98 ? -2.743 -7.369 -3.803 1.00 98.56 98 LEU A C 1
ATOM 771 O O . LEU A 1 98 ? -2.388 -6.188 -3.779 1.00 98.56 98 LEU A O 1
ATOM 775 N N . ALA A 1 99 ? -4.032 -7.719 -3.834 1.00 98.56 99 ALA A N 1
ATOM 776 C CA . ALA A 1 99 ? -5.135 -6.761 -3.831 1.00 98.56 99 ALA A CA 1
ATOM 777 C C . ALA A 1 99 ? -5.219 -5.937 -2.530 1.00 98.56 99 ALA A C 1
ATOM 779 O O . ALA A 1 99 ? -5.608 -4.768 -2.584 1.00 98.56 99 ALA A O 1
ATOM 780 N N . CYS A 1 100 ? -4.793 -6.482 -1.383 1.00 98.69 100 CYS A N 1
ATOM 781 C CA . CYS A 1 100 ? -4.645 -5.717 -0.135 1.00 98.69 100 CYS A CA 1
ATOM 782 C C . CYS A 1 100 ? -3.523 -4.663 -0.225 1.00 98.69 100 CYS A C 1
ATOM 784 O O . CYS A 1 100 ? -3.615 -3.599 0.383 1.00 98.69 100 CYS A O 1
ATOM 786 N N . GLY A 1 101 ? -2.476 -4.907 -1.019 1.00 98.00 101 GLY A N 1
ATOM 787 C CA . GLY A 1 101 ? -1.390 -3.947 -1.260 1.00 98.00 101 GLY A CA 1
ATOM 788 C C . GLY A 1 101 ? -1.676 -2.901 -2.345 1.00 98.00 101 GLY A C 1
ATOM 789 O O . GLY A 1 101 ? -0.807 -2.068 -2.630 1.00 98.00 101 GLY A O 1
ATOM 790 N N . ALA A 1 102 ? -2.858 -2.935 -2.973 1.00 97.62 102 ALA A N 1
ATOM 791 C CA . ALA A 1 102 ? -3.135 -2.192 -4.201 1.00 97.62 102 ALA A CA 1
ATOM 792 C C . ALA A 1 102 ? -3.184 -0.664 -4.020 1.00 97.62 102 ALA A C 1
ATOM 794 O O . ALA A 1 102 ? -2.831 0.061 -4.948 1.00 97.62 102 ALA A O 1
ATOM 795 N N . HIS A 1 103 ? -3.529 -0.165 -2.825 1.00 96.88 103 HIS A N 1
ATOM 796 C CA . HIS A 1 103 ? -3.493 1.272 -2.504 1.00 96.88 103 HIS A CA 1
ATOM 797 C C . HIS A 1 103 ? -2.128 1.898 -2.815 1.00 96.88 103 HIS A C 1
ATOM 799 O O . HIS A 1 103 ? -2.031 2.912 -3.507 1.00 96.88 103 HIS A O 1
ATOM 805 N N . LEU A 1 104 ? -1.051 1.260 -2.348 1.00 94.38 104 LEU A N 1
ATOM 806 C CA . LEU A 1 104 ? 0.302 1.759 -2.574 1.00 94.38 104 LEU A CA 1
ATOM 807 C C . LEU A 1 104 ? 0.806 1.446 -3.989 1.00 94.38 104 LEU A C 1
ATOM 809 O O . LEU A 1 104 ? 1.544 2.247 -4.561 1.00 94.38 104 LEU A O 1
ATOM 813 N N . ALA A 1 105 ? 0.370 0.326 -4.578 1.00 94.44 105 ALA A N 1
ATOM 814 C CA . ALA A 1 105 ? 0.674 -0.001 -5.971 1.00 94.44 105 ALA A CA 1
ATOM 815 C C . ALA A 1 105 ? 0.145 1.076 -6.936 1.00 94.44 105 ALA A C 1
ATOM 817 O O . ALA A 1 105 ? 0.867 1.480 -7.846 1.00 94.44 105 ALA A O 1
ATOM 818 N N . ILE A 1 106 ? -1.068 1.590 -6.686 1.00 95.06 106 ILE A N 1
ATOM 819 C CA . ILE A 1 106 ? -1.666 2.704 -7.433 1.00 95.06 106 ILE A CA 1
ATOM 820 C C . ILE A 1 106 ? -0.825 3.964 -7.285 1.00 95.06 106 ILE A C 1
ATOM 822 O O . ILE A 1 106 ? -0.447 4.559 -8.294 1.00 95.06 106 ILE A O 1
ATOM 826 N N . GLY A 1 107 ? -0.495 4.348 -6.047 1.00 91.75 107 GLY A N 1
ATOM 827 C CA . GLY A 1 107 ? 0.323 5.534 -5.779 1.00 91.75 107 GLY A CA 1
ATOM 828 C C . GLY A 1 107 ? 1.674 5.491 -6.499 1.00 91.75 107 GLY A C 1
ATOM 829 O O . GLY A 1 107 ? 2.103 6.495 -7.055 1.00 91.75 107 GLY A O 1
ATOM 830 N N . ASN A 1 108 ? 2.288 4.308 -6.570 1.00 89.69 108 ASN A N 1
ATOM 831 C CA . ASN A 1 108 ? 3.565 4.078 -7.251 1.00 89.69 108 ASN A CA 1
ATOM 832 C C . ASN A 1 108 ? 3.442 3.762 -8.755 1.00 89.69 108 ASN A C 1
ATOM 834 O O . ASN A 1 108 ? 4.468 3.542 -9.401 1.00 89.69 108 ASN A O 1
ATOM 838 N N . ALA A 1 109 ? 2.216 3.685 -9.287 1.00 90.50 109 ALA A N 1
ATOM 839 C CA . ALA A 1 109 ? 1.869 3.172 -10.616 1.00 90.50 109 ALA A CA 1
ATOM 840 C C . ALA A 1 109 ? 2.701 1.954 -11.038 1.00 90.50 109 ALA A C 1
ATOM 842 O O . ALA A 1 109 ? 3.353 1.915 -12.091 1.00 90.50 109 ALA A O 1
ATOM 843 N N . VAL A 1 110 ? 2.664 0.935 -10.192 1.00 91.25 110 VAL A N 1
ATOM 844 C CA . VAL A 1 110 ? 3.180 -0.394 -10.507 1.00 91.25 110 VAL A CA 1
ATOM 845 C C . VAL A 1 110 ? 2.004 -1.356 -10.663 1.00 91.25 110 VAL A C 1
ATOM 847 O O . VAL A 1 110 ? 0.955 -1.135 -10.051 1.00 91.25 110 VAL A O 1
ATOM 850 N N . PRO A 1 111 ? 2.137 -2.427 -11.463 1.00 93.50 111 PRO A N 1
ATOM 851 C CA . PRO A 1 111 ? 1.086 -3.430 -11.560 1.00 93.50 111 PRO A CA 1
ATOM 852 C C . PRO A 1 111 ? 0.738 -3.994 -10.181 1.00 93.50 111 PRO A C 1
ATOM 854 O O . PRO A 1 111 ? 1.642 -4.307 -9.409 1.00 93.50 111 PRO A O 1
ATOM 857 N N . TRP A 1 112 ? -0.545 -4.119 -9.839 1.00 95.38 112 TRP A N 1
ATOM 858 C CA . TRP A 1 112 ? -0.934 -4.627 -8.517 1.00 95.38 112 TRP A CA 1
ATOM 859 C C . TRP A 1 112 ? -0.719 -6.143 -8.395 1.00 95.38 112 TRP A C 1
ATOM 861 O O . TRP A 1 112 ? -0.381 -6.621 -7.320 1.00 95.38 112 TRP A O 1
ATOM 871 N N . ASN A 1 113 ? -0.865 -6.888 -9.494 1.00 95.81 113 ASN A N 1
ATOM 872 C CA . ASN A 1 113 ? -0.919 -8.352 -9.531 1.00 95.81 113 ASN A CA 1
ATOM 873 C C . ASN A 1 113 ? 0.429 -9.043 -9.808 1.00 95.81 113 ASN A C 1
ATOM 875 O O . ASN A 1 113 ? 0.470 -10.096 -10.446 1.00 95.81 113 ASN A O 1
ATOM 879 N N . GLU A 1 114 ? 1.533 -8.461 -9.341 1.00 92.62 114 GLU A N 1
ATOM 880 C CA . GLU A 1 114 ? 2.875 -9.037 -9.488 1.00 92.62 114 GLU A CA 1
ATOM 881 C C . GLU A 1 114 ? 3.688 -8.893 -8.191 1.00 92.62 114 GLU A C 1
ATOM 883 O O . GLU A 1 114 ? 3.624 -7.865 -7.507 1.00 92.62 114 GLU A O 1
ATOM 888 N N . VAL A 1 115 ? 4.432 -9.950 -7.851 1.00 91.44 115 VAL A N 1
ATOM 889 C CA . VAL A 1 115 ? 5.065 -10.172 -6.539 1.00 91.44 115 VAL A CA 1
ATOM 890 C C . VAL A 1 115 ? 6.260 -9.257 -6.270 1.00 91.44 115 VAL A C 1
ATOM 892 O O . VAL A 1 115 ? 6.594 -9.063 -5.113 1.00 91.44 115 VAL A O 1
ATOM 895 N N . GLY A 1 116 ? 6.896 -8.640 -7.262 1.00 76.38 116 GLY A N 1
ATOM 896 C CA . GLY A 1 116 ? 7.983 -7.684 -7.019 1.00 76.38 116 GLY A CA 1
ATOM 897 C C . GLY A 1 116 ? 9.099 -7.684 -8.057 1.00 76.38 116 GLY A C 1
ATOM 898 O O . GLY A 1 116 ? 10.001 -6.859 -7.965 1.00 76.38 116 GLY A O 1
ATOM 899 N N . THR A 1 117 ? 9.052 -8.544 -9.075 1.00 70.94 117 THR A N 1
ATOM 900 C CA . THR A 1 117 ? 10.002 -8.491 -10.202 1.00 70.94 117 THR A CA 1
ATOM 901 C C . THR A 1 117 ? 9.835 -7.203 -11.017 1.00 70.94 117 THR A C 1
ATOM 903 O O . THR A 1 117 ? 10.763 -6.774 -11.697 1.00 70.94 117 THR A O 1
ATOM 906 N N . VAL A 1 118 ? 8.656 -6.575 -10.928 1.00 64.44 118 VA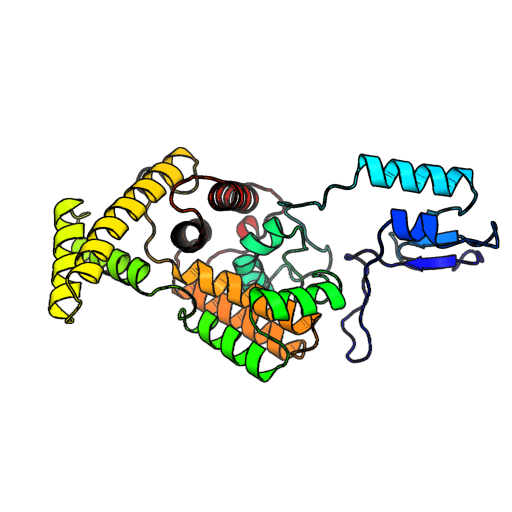L A N 1
ATOM 907 C CA . VAL A 1 118 ? 8.193 -5.473 -11.781 1.00 64.44 118 VAL A CA 1
ATOM 908 C C . VAL A 1 118 ? 7.874 -4.203 -10.961 1.00 64.44 118 VAL A C 1
ATOM 910 O O . VAL A 1 118 ? 7.014 -3.412 -11.350 1.00 64.44 118 VAL A O 1
ATOM 913 N N . TYR A 1 119 ? 8.524 -3.985 -9.807 1.00 74.75 119 TYR A N 1
ATOM 914 C CA . TYR A 1 119 ? 8.272 -2.782 -8.992 1.00 74.75 119 TYR A CA 1
ATOM 915 C C . TYR A 1 119 ? 8.899 -1.516 -9.625 1.00 74.75 119 TYR A C 1
ATOM 917 O O . TYR A 1 119 ? 8.327 -0.946 -10.561 1.00 74.75 119 TYR A O 1
ATOM 925 N N . ARG A 1 120 ? 10.077 -1.065 -9.182 1.00 80.44 120 ARG A N 1
ATOM 926 C CA . ARG A 1 120 ? 10.934 -0.128 -9.929 1.00 80.44 120 ARG A CA 1
ATOM 927 C C . ARG A 1 120 ? 12.259 -0.835 -10.263 1.00 80.44 120 ARG A C 1
ATOM 929 O O . ARG A 1 120 ? 12.275 -2.046 -10.481 1.00 80.44 120 ARG A O 1
ATOM 936 N N . GLU A 1 121 ? 13.325 -0.069 -10.454 1.00 84.38 121 GLU A N 1
ATOM 937 C CA . GLU A 1 121 ? 14.649 -0.587 -10.795 1.00 84.38 121 GLU A CA 1
ATOM 938 C C . GLU A 1 121 ? 15.491 -0.941 -9.563 1.00 84.38 121 GLU A C 1
ATOM 940 O O . GLU A 1 121 ? 15.508 -0.223 -8.567 1.00 84.38 121 GLU A O 1
ATOM 945 N N . TYR A 1 122 ? 16.299 -1.995 -9.675 1.00 89.44 122 TYR A N 1
ATOM 946 C CA . TYR A 1 122 ? 17.036 -2.581 -8.551 1.00 89.44 122 TYR A CA 1
ATOM 947 C C . TYR A 1 122 ? 17.760 -1.565 -7.643 1.00 89.44 122 TYR A C 1
ATOM 949 O O . TYR A 1 122 ? 17.694 -1.668 -6.419 1.00 89.44 122 TYR A O 1
ATOM 957 N N . THR A 1 123 ? 18.433 -0.570 -8.226 1.00 89.81 123 THR A N 1
ATOM 958 C CA . THR A 1 123 ? 19.135 0.494 -7.490 1.00 89.81 123 THR A CA 1
ATOM 959 C C . THR A 1 123 ? 18.180 1.411 -6.734 1.00 89.81 123 THR A C 1
ATOM 961 O O . THR A 1 123 ? 18.352 1.604 -5.532 1.00 89.81 123 THR A O 1
ATOM 964 N N . THR A 1 124 ? 17.124 1.888 -7.397 1.00 88.62 124 THR A N 1
ATOM 965 C CA . THR A 1 124 ? 16.101 2.745 -6.783 1.00 88.62 124 THR A CA 1
ATOM 966 C C . THR A 1 124 ? 15.402 2.043 -5.615 1.00 88.62 124 THR A C 1
ATOM 968 O O . THR A 1 124 ? 15.177 2.667 -4.579 1.00 88.62 124 THR A O 1
ATOM 971 N N . GLU A 1 125 ? 15.073 0.750 -5.730 1.00 90.62 125 GLU A N 1
ATOM 972 C CA . GLU A 1 125 ? 14.489 -0.004 -4.610 1.00 90.62 125 GLU A CA 1
ATOM 973 C C . GLU A 1 125 ? 15.432 -0.105 -3.414 1.00 90.62 125 GLU A C 1
ATOM 975 O O . GLU A 1 125 ? 14.999 0.071 -2.274 1.00 90.62 125 GLU A O 1
ATOM 980 N N . ARG A 1 126 ? 16.716 -0.386 -3.657 1.00 94.19 126 ARG A N 1
ATOM 981 C CA . ARG A 1 126 ? 17.700 -0.502 -2.575 1.00 94.19 126 ARG A CA 1
ATOM 982 C C . ARG A 1 126 ? 17.942 0.826 -1.876 1.00 94.19 126 ARG A C 1
ATOM 984 O O . ARG A 1 126 ? 18.082 0.830 -0.654 1.00 94.19 126 ARG A O 1
ATOM 991 N N . ASP A 1 127 ? 17.977 1.922 -2.622 1.00 94.56 127 ASP A N 1
ATOM 992 C CA . ASP A 1 127 ? 18.143 3.256 -2.050 1.00 94.56 127 ASP A CA 1
ATOM 993 C C . ASP A 1 127 ? 16.895 3.665 -1.258 1.00 94.56 127 ASP A C 1
ATOM 995 O O . ASP A 1 127 ? 17.018 4.058 -0.101 1.00 94.56 127 ASP A O 1
ATOM 999 N N . LEU A 1 128 ? 15.689 3.414 -1.784 1.00 92.38 128 LEU A N 1
ATOM 1000 C CA . LEU A 1 128 ? 14.438 3.644 -1.051 1.00 92.38 128 LEU A CA 1
ATOM 1001 C C . LEU A 1 128 ? 14.372 2.844 0.257 1.00 92.38 128 LEU A C 1
ATOM 1003 O O . LEU A 1 128 ? 13.979 3.384 1.292 1.00 92.38 128 LEU A O 1
ATOM 1007 N N . LEU A 1 129 ? 14.741 1.561 0.233 1.00 96.19 129 LEU A N 1
ATOM 1008 C CA . LEU A 1 129 ? 14.755 0.720 1.433 1.00 96.19 129 LEU A CA 1
ATOM 1009 C C . LEU A 1 129 ? 15.794 1.203 2.451 1.00 96.19 129 LEU A C 1
ATOM 1011 O O . LEU A 1 129 ? 15.495 1.266 3.644 1.00 96.19 129 LEU A O 1
ATOM 1015 N N . ARG A 1 130 ? 16.981 1.613 1.999 1.00 97.44 130 ARG A N 1
ATOM 1016 C CA . ARG A 1 130 ? 18.016 2.162 2.880 1.00 97.44 130 ARG A CA 1
ATOM 1017 C C . ARG A 1 130 ? 17.567 3.475 3.519 1.00 97.44 130 ARG A C 1
ATOM 1019 O O . ARG A 1 130 ? 17.638 3.615 4.733 1.00 97.44 130 ARG A O 1
ATOM 1026 N N . GLU A 1 131 ? 17.093 4.417 2.714 1.00 96.69 131 GLU A N 1
ATOM 1027 C CA . GLU A 1 131 ? 16.810 5.789 3.146 1.00 96.69 131 GLU A CA 1
ATOM 1028 C C . GLU A 1 131 ? 15.501 5.905 3.928 1.00 96.69 131 GLU A C 1
ATOM 1030 O O . GLU A 1 131 ? 15.445 6.597 4.941 1.00 96.69 131 GLU A O 1
ATOM 1035 N N . SER A 1 132 ? 14.441 5.221 3.483 1.00 93.56 132 SER A N 1
ATOM 1036 C CA . SER A 1 132 ? 13.105 5.358 4.084 1.00 93.56 132 SER A CA 1
ATOM 1037 C C . SER A 1 132 ? 12.803 4.319 5.164 1.00 93.56 132 SER A C 1
ATOM 1039 O O . SER A 1 132 ? 11.883 4.521 5.957 1.00 93.56 132 SER A O 1
ATOM 1041 N N . TRP A 1 133 ? 13.530 3.198 5.183 1.00 96.00 133 TRP A N 1
ATOM 1042 C CA . TRP A 1 133 ? 13.275 2.093 6.114 1.00 96.00 133 TRP A CA 1
ATOM 1043 C C . TRP A 1 133 ? 14.492 1.672 6.937 1.00 96.00 133 TRP A C 1
ATOM 1045 O O . TRP A 1 133 ? 14.329 0.895 7.878 1.00 96.00 133 TRP A O 1
ATOM 1055 N N . GLY A 1 134 ? 15.693 2.155 6.603 1.00 97.00 134 GLY A N 1
ATOM 1056 C CA . GLY A 1 134 ? 16.928 1.684 7.226 1.00 97.00 134 GLY A CA 1
ATOM 1057 C C . GLY A 1 134 ? 17.216 0.212 6.930 1.00 97.00 134 GLY A C 1
ATOM 1058 O O . GLY A 1 134 ? 17.806 -0.453 7.769 1.00 97.00 134 GLY A O 1
ATOM 1059 N N . ILE A 1 135 ? 16.748 -0.313 5.791 1.00 98.31 135 ILE A N 1
ATOM 1060 C CA . ILE A 1 135 ? 16.918 -1.720 5.407 1.00 98.31 135 ILE A CA 1
ATOM 1061 C C . ILE A 1 135 ? 18.052 -1.839 4.387 1.00 98.31 135 ILE A C 1
ATOM 1063 O O . ILE A 1 135 ? 17.964 -1.342 3.258 1.00 98.31 135 ILE A O 1
ATOM 1067 N N . THR A 1 136 ? 19.094 -2.566 4.765 1.00 97.62 136 THR A N 1
ATOM 1068 C CA . THR A 1 136 ? 20.289 -2.821 3.953 1.00 97.62 136 THR A CA 1
ATOM 1069 C C . THR A 1 136 ? 20.553 -4.302 3.696 1.00 97.62 136 THR A C 1
ATOM 1071 O O . THR A 1 136 ? 21.333 -4.626 2.794 1.00 97.62 136 THR A O 1
ATOM 1074 N N . ASP A 1 137 ? 19.864 -5.189 4.418 1.00 97.75 137 ASP A N 1
ATOM 1075 C CA . ASP A 1 137 ? 19.979 -6.639 4.284 1.00 97.75 137 ASP A CA 1
ATOM 1076 C C . ASP A 1 137 ? 18.657 -7.398 4.554 1.00 97.75 137 ASP A C 1
ATOM 1078 O O . ASP A 1 137 ? 17.604 -6.818 4.839 1.00 97.75 137 ASP A O 1
ATOM 1082 N N . HIS A 1 138 ? 18.717 -8.731 4.440 1.00 97.69 138 HIS A N 1
ATOM 1083 C CA . HIS A 1 138 ? 17.588 -9.636 4.688 1.00 97.69 138 HIS A CA 1
ATOM 1084 C C . HIS A 1 138 ? 17.091 -9.613 6.141 1.00 97.69 138 HIS A C 1
ATOM 1086 O O . HIS A 1 138 ? 15.886 -9.717 6.371 1.00 97.69 138 HIS A O 1
ATOM 1092 N N . ALA A 1 139 ? 17.984 -9.496 7.127 1.00 98.31 139 ALA A N 1
ATOM 1093 C CA . ALA A 1 139 ? 17.603 -9.557 8.536 1.00 98.31 139 ALA A CA 1
ATOM 1094 C C . ALA A 1 139 ? 16.807 -8.308 8.939 1.00 98.31 139 ALA A C 1
ATOM 1096 O O . ALA A 1 139 ? 15.759 -8.413 9.583 1.00 98.31 139 ALA A O 1
ATOM 1097 N N . GLU A 1 140 ? 17.259 -7.133 8.500 1.00 98.31 140 GLU A N 1
ATOM 1098 C CA . GLU A 1 140 ? 16.554 -5.865 8.687 1.00 98.31 140 GLU A CA 1
ATOM 1099 C C . GLU A 1 140 ? 15.217 -5.853 7.941 1.00 98.31 140 GLU A C 1
ATOM 1101 O O . GLU A 1 140 ? 14.200 -5.438 8.506 1.00 98.31 140 GLU A O 1
ATOM 1106 N N . TRP A 1 141 ? 15.190 -6.372 6.707 1.00 98.25 141 TRP A N 1
ATOM 1107 C CA . TRP A 1 141 ? 13.952 -6.529 5.944 1.00 98.25 141 TRP A CA 1
ATOM 1108 C C . TRP A 1 141 ? 12.941 -7.402 6.690 1.00 98.25 141 TRP A C 1
ATOM 1110 O O . TRP A 1 141 ? 11.792 -6.991 6.870 1.00 98.25 141 TRP A O 1
ATOM 1120 N N . ARG A 1 142 ? 13.370 -8.575 7.173 1.00 98.50 142 ARG A N 1
ATOM 1121 C CA . ARG A 1 142 ? 12.504 -9.514 7.893 1.00 98.50 142 ARG A CA 1
ATOM 1122 C C . ARG A 1 142 ? 11.957 -8.891 9.170 1.00 98.50 142 ARG A C 1
ATOM 1124 O O . ARG A 1 142 ? 10.755 -8.950 9.395 1.00 98.50 142 ARG A O 1
ATOM 1131 N N . LYS A 1 143 ? 12.803 -8.204 9.942 1.00 98.38 143 LYS A N 1
ATOM 1132 C CA . LYS A 1 143 ? 12.392 -7.482 11.154 1.00 98.38 143 LYS A CA 1
ATOM 1133 C C . LYS A 1 143 ? 11.295 -6.449 10.875 1.00 98.38 143 LYS A C 1
ATOM 1135 O O . LYS A 1 143 ? 10.321 -6.375 11.622 1.00 98.38 143 LYS A O 1
ATOM 1140 N N . GLN A 1 144 ? 11.452 -5.636 9.828 1.00 98.56 144 GLN A N 1
ATOM 1141 C CA . GLN A 1 144 ? 10.458 -4.615 9.470 1.00 98.56 144 GLN A CA 1
ATOM 1142 C C . GLN A 1 144 ? 9.167 -5.237 8.924 1.00 98.56 144 GLN A C 1
ATOM 1144 O O . GLN A 1 144 ? 8.075 -4.745 9.214 1.00 98.56 144 GLN A O 1
ATOM 1149 N N . LEU A 1 145 ? 9.279 -6.332 8.168 1.00 98.69 145 LEU A N 1
ATOM 1150 C CA . LEU A 1 145 ? 8.131 -7.086 7.677 1.00 98.69 145 LEU A CA 1
ATOM 1151 C C . LEU A 1 145 ? 7.328 -7.704 8.823 1.00 98.69 145 LEU A C 1
ATOM 1153 O O . LEU A 1 145 ? 6.111 -7.541 8.849 1.00 98.69 145 LEU A O 1
ATOM 1157 N N . ASP A 1 146 ? 7.993 -8.351 9.778 1.00 98.62 146 ASP A N 1
ATOM 1158 C CA . ASP A 1 146 ? 7.338 -8.962 10.936 1.00 98.62 146 ASP A CA 1
ATOM 1159 C C . ASP A 1 146 ? 6.598 -7.896 11.756 1.00 98.62 146 ASP A C 1
ATOM 1161 O O . ASP A 1 146 ? 5.413 -8.056 12.044 1.00 98.62 146 ASP A O 1
ATOM 1165 N N . ALA A 1 147 ? 7.226 -6.736 11.991 1.00 98.38 147 ALA A N 1
ATOM 1166 C CA . ALA A 1 147 ? 6.575 -5.617 12.670 1.00 98.38 147 ALA A CA 1
ATOM 1167 C C . ALA A 1 147 ? 5.293 -5.140 11.959 1.00 98.38 147 ALA A C 1
ATOM 1169 O O . ALA A 1 147 ? 4.323 -4.795 12.630 1.00 98.38 147 ALA A O 1
ATOM 1170 N N . LEU A 1 148 ? 5.254 -5.132 10.621 1.00 98.62 148 LEU A N 1
ATOM 1171 C CA . LEU A 1 148 ? 4.037 -4.809 9.863 1.00 98.62 148 LEU A CA 1
ATOM 1172 C C . LEU A 1 148 ? 2.984 -5.922 9.957 1.00 98.62 148 LEU A C 1
ATOM 1174 O O . LEU A 1 148 ? 1.800 -5.641 10.134 1.00 98.62 148 LEU A O 1
ATOM 1178 N N . LEU A 1 149 ? 3.395 -7.188 9.854 1.00 98.69 149 LEU A N 1
ATOM 1179 C CA . LEU A 1 149 ? 2.492 -8.340 9.960 1.00 98.69 149 LEU A CA 1
ATOM 1180 C C . LEU A 1 149 ? 1.875 -8.465 11.362 1.00 98.69 149 LEU A C 1
ATOM 1182 O O . LEU A 1 149 ? 0.754 -8.943 11.510 1.00 98.69 149 LEU A O 1
ATOM 1186 N N . GLU A 1 150 ? 2.568 -7.984 12.388 1.00 98.31 150 GLU A N 1
ATOM 1187 C CA . GLU A 1 150 ? 2.081 -7.936 13.768 1.00 98.31 150 GLU A CA 1
ATOM 1188 C C . GLU A 1 150 ? 1.343 -6.626 14.102 1.00 98.31 150 GLU A C 1
ATOM 1190 O O . GLU A 1 150 ? 0.971 -6.420 15.256 1.00 98.31 150 GLU A O 1
ATOM 1195 N N . ALA A 1 151 ? 1.133 -5.746 13.113 1.00 97.25 151 ALA A N 1
ATOM 1196 C CA . ALA A 1 151 ? 0.527 -4.421 13.271 1.00 97.25 151 ALA A CA 1
ATOM 1197 C C . ALA A 1 151 ? 1.211 -3.546 14.347 1.00 97.25 151 ALA A C 1
ATOM 1199 O O . ALA A 1 151 ? 0.557 -2.827 15.103 1.00 97.25 151 ALA A O 1
ATOM 1200 N N . ARG A 1 152 ? 2.545 -3.639 14.436 1.00 96.81 152 ARG A N 1
ATOM 1201 C CA . ARG A 1 152 ? 3.406 -2.881 15.362 1.00 96.81 152 ARG A CA 1
ATOM 1202 C C . ARG A 1 152 ? 4.224 -1.786 14.674 1.00 96.81 152 ARG A C 1
ATOM 1204 O O . ARG A 1 152 ? 5.070 -1.171 15.320 1.00 96.81 152 ARG A O 1
ATOM 1211 N N . ASN A 1 153 ? 4.035 -1.552 13.372 1.00 95.38 153 ASN A N 1
ATOM 1212 C CA . ASN A 1 153 ? 4.722 -0.459 12.677 1.00 95.38 153 ASN A CA 1
ATOM 1213 C C . ASN A 1 153 ? 4.015 0.883 12.889 1.00 95.38 153 ASN A C 1
ATOM 1215 O O . ASN A 1 153 ? 4.661 1.935 12.874 1.00 95.38 153 ASN A O 1
ATOM 1219 N N . SER A 1 154 ? 2.692 0.851 13.025 1.00 94.31 154 SER A N 1
ATOM 1220 C CA . SER A 1 154 ? 1.887 2.031 13.317 1.00 94.31 154 SER A CA 1
ATOM 1221 C C . SER A 1 154 ? 1.706 2.248 14.825 1.00 94.31 154 SER A C 1
ATOM 1223 O O . SER A 1 154 ? 1.768 1.285 15.592 1.00 94.31 154 SER A O 1
ATOM 1225 N N . PRO A 1 155 ? 1.497 3.505 15.265 1.00 93.88 155 PRO A N 1
ATOM 1226 C CA . PRO A 1 155 ? 1.225 3.801 16.670 1.00 93.88 155 PRO A CA 1
ATOM 1227 C C . PRO A 1 155 ? -0.009 3.027 17.178 1.00 93.88 155 PRO A C 1
ATOM 1229 O O . PRO A 1 155 ? -0.973 2.880 16.420 1.00 93.88 155 PRO A O 1
ATOM 1232 N N . PRO A 1 156 ? -0.007 2.515 18.423 1.00 95.00 156 PRO A N 1
ATOM 1233 C CA . PRO A 1 156 ? -1.112 1.714 18.957 1.00 95.00 156 PRO A CA 1
ATOM 1234 C C . PRO A 1 156 ? -2.357 2.536 19.338 1.00 95.00 156 PRO A C 1
ATOM 1236 O O . PRO A 1 156 ? -3.446 1.970 19.474 1.00 95.00 156 PRO A O 1
ATOM 1239 N N . GLU A 1 157 ? -2.220 3.850 19.526 1.00 96.56 157 GLU A N 1
ATOM 1240 C CA . GLU A 1 157 ? -3.251 4.736 20.071 1.00 96.56 157 GLU A CA 1
ATOM 1241 C C . GLU A 1 157 ? -4.509 4.836 19.191 1.00 96.56 157 GLU A C 1
ATOM 1243 O O . GLU A 1 157 ? -5.605 4.730 19.746 1.00 96.56 157 GLU A O 1
ATOM 1248 N N . PRO A 1 158 ? -4.427 4.976 17.846 1.00 97.69 158 PRO A N 1
ATOM 1249 C CA . PRO A 1 158 ? -5.614 4.991 16.986 1.00 97.69 158 PRO A CA 1
ATOM 1250 C C . PRO A 1 158 ? -6.465 3.736 17.149 1.00 97.69 158 PRO A C 1
ATOM 1252 O O . PRO A 1 158 ? -7.682 3.805 17.307 1.00 97.69 158 PRO A O 1
ATOM 1255 N N . ASP A 1 159 ? -5.821 2.577 17.177 1.00 97.50 159 ASP A N 1
ATOM 1256 C CA . ASP A 1 159 ? -6.514 1.305 17.307 1.00 97.50 159 ASP A CA 1
ATOM 1257 C C . ASP A 1 159 ? -7.062 1.083 18.718 1.00 97.50 159 ASP A C 1
ATOM 1259 O O . ASP A 1 159 ? -8.140 0.515 18.887 1.00 97.50 159 ASP A O 1
ATOM 1263 N N . PHE A 1 160 ? -6.364 1.585 19.737 1.00 97.56 160 PHE A N 1
ATOM 1264 C CA . PHE A 1 160 ? -6.878 1.635 21.100 1.00 97.56 160 PHE A CA 1
ATOM 1265 C C . PHE A 1 160 ? -8.179 2.448 21.190 1.00 97.56 160 PHE A C 1
ATOM 1267 O O . PHE A 1 160 ? -9.183 1.925 21.678 1.00 97.56 160 PHE A O 1
ATOM 1274 N N . VAL A 1 161 ? -8.214 3.682 20.671 1.00 98.25 161 VAL A N 1
ATOM 1275 C CA . VAL A 1 161 ? -9.422 4.522 20.770 1.00 98.25 161 VAL A CA 1
ATOM 1276 C C . VAL A 1 161 ? -10.582 3.973 19.938 1.00 98.25 161 VAL A C 1
ATOM 1278 O O . VAL A 1 161 ? -11.728 4.027 20.389 1.00 98.25 161 VAL A O 1
ATOM 1281 N N . LEU A 1 162 ? -10.309 3.394 18.763 1.00 98.44 162 LEU A N 1
ATOM 1282 C CA . LEU A 1 162 ? -11.331 2.758 17.926 1.00 98.44 162 LEU A CA 1
ATOM 1283 C C . LEU A 1 162 ? -11.927 1.512 18.597 1.00 98.44 162 LEU A C 1
ATOM 1285 O O . LEU A 1 162 ? -13.150 1.350 18.595 1.00 98.44 162 LEU A O 1
ATOM 1289 N N . ARG A 1 163 ? -11.098 0.676 19.241 1.00 97.69 163 ARG A N 1
ATOM 1290 C CA . ARG A 1 163 ? -11.583 -0.470 20.029 1.00 97.69 163 ARG A CA 1
ATOM 1291 C C . ARG A 1 163 ? -12.446 -0.032 21.208 1.00 97.69 163 ARG A C 1
ATOM 1293 O O . ARG A 1 163 ? -13.495 -0.635 21.421 1.00 97.69 163 ARG A O 1
ATOM 1300 N N . THR A 1 164 ? -12.063 1.029 21.921 1.00 98.19 164 THR A N 1
ATOM 1301 C CA . THR A 1 164 ? -12.887 1.592 23.005 1.00 98.19 164 THR A CA 1
ATOM 1302 C C . THR A 1 164 ? -14.265 2.016 22.491 1.00 98.19 164 THR A C 1
ATOM 1304 O O . THR A 1 164 ? -15.275 1.708 23.122 1.00 98.19 164 THR A O 1
ATOM 1307 N N . ARG A 1 165 ? -14.342 2.647 21.307 1.00 98.25 165 ARG A N 1
ATOM 1308 C CA . ARG A 1 165 ? -15.626 3.004 20.678 1.00 98.25 165 ARG A CA 1
ATOM 1309 C C . ARG A 1 165 ? -16.490 1.784 20.380 1.00 98.25 165 ARG A C 1
ATOM 1311 O O . ARG A 1 165 ? -17.681 1.804 20.675 1.00 98.25 165 ARG A O 1
ATOM 1318 N N . ASP A 1 166 ? -15.913 0.746 19.781 1.00 96.19 166 ASP A N 1
ATOM 1319 C CA . ASP A 1 166 ? -16.665 -0.457 19.413 1.00 96.19 166 ASP A CA 1
ATOM 1320 C C . ASP A 1 166 ? -17.124 -1.251 20.652 1.00 96.19 166 ASP A C 1
ATOM 1322 O O . ASP A 1 166 ? -18.237 -1.779 20.660 1.00 96.19 166 ASP A O 1
ATOM 1326 N N . GLN A 1 167 ? -16.323 -1.281 21.723 1.00 96.94 167 GLN A N 1
ATOM 1327 C CA . GLN A 1 167 ? -16.710 -1.874 23.009 1.00 96.94 167 GLN A CA 1
ATOM 1328 C C . GLN A 1 167 ? -17.863 -1.109 23.667 1.00 96.94 167 GLN A C 1
ATOM 1330 O O . GLN A 1 167 ? -18.853 -1.727 24.059 1.00 96.94 167 GLN A O 1
ATOM 1335 N N . LEU A 1 168 ? -17.773 0.225 23.729 1.00 97.62 168 LEU A N 1
ATOM 1336 C CA . LEU A 1 168 ? -18.865 1.077 24.206 1.00 97.62 168 LEU A CA 1
ATOM 1337 C C . LEU A 1 168 ? -20.136 0.857 23.390 1.00 97.62 168 LEU A C 1
ATOM 1339 O O . LEU A 1 168 ? -21.207 0.667 23.961 1.00 97.62 168 LEU A O 1
ATOM 1343 N N . ALA A 1 169 ? -20.017 0.821 22.061 1.00 96.56 169 ALA A N 1
ATOM 1344 C CA . ALA A 1 169 ? -21.167 0.619 21.195 1.00 96.56 169 ALA A CA 1
ATOM 1345 C C . ALA A 1 169 ? -21.831 -0.746 21.421 1.00 96.56 169 ALA A C 1
ATOM 1347 O O . ALA A 1 169 ? -23.055 -0.856 21.438 1.00 96.56 169 ALA A O 1
ATOM 1348 N N . SER A 1 170 ? -21.028 -1.790 21.644 1.00 96.19 170 SER A N 1
ATOM 1349 C CA . SER A 1 170 ? -21.545 -3.115 21.989 1.00 96.19 170 SER A CA 1
ATOM 1350 C C . SER A 1 170 ? -22.235 -3.146 23.355 1.00 96.19 170 SER A C 1
ATOM 1352 O O . SER A 1 170 ? -23.183 -3.909 23.517 1.00 96.19 170 SER A O 1
ATOM 1354 N N . ALA A 1 171 ? -21.761 -2.365 24.330 1.00 96.56 171 ALA A N 1
ATOM 1355 C CA . ALA A 1 171 ? -22.339 -2.312 25.672 1.00 96.56 171 ALA A CA 1
ATOM 1356 C C . ALA A 1 171 ? -23.645 -1.502 25.719 1.00 96.56 171 ALA A C 1
ATOM 1358 O O . ALA A 1 171 ? -24.575 -1.880 26.427 1.00 96.56 171 ALA A O 1
ATOM 1359 N N . LEU A 1 172 ? -23.723 -0.409 24.954 1.00 96.31 172 LEU A N 1
ATOM 1360 C CA . LEU A 1 172 ? -24.899 0.464 24.883 1.00 96.31 172 LEU A CA 1
ATOM 1361 C C . LEU A 1 172 ? -25.976 -0.064 23.923 1.00 96.31 172 LEU A C 1
ATOM 1363 O O . LEU A 1 172 ? -27.145 0.277 24.066 1.00 96.31 172 LEU A O 1
ATOM 1367 N N . GLY A 1 173 ? -25.591 -0.878 22.934 1.00 96.12 173 GLY A N 1
ATOM 1368 C CA . GLY A 1 173 ? -26.467 -1.282 21.828 1.00 96.12 173 GLY A CA 1
ATOM 1369 C C . GLY A 1 173 ? -26.631 -0.208 20.744 1.00 96.12 173 GLY A C 1
ATOM 1370 O O . GLY A 1 173 ? -27.333 -0.430 19.760 1.00 96.12 173 GLY A O 1
ATOM 1371 N N . GLU A 1 174 ? -25.956 0.932 20.891 1.00 94.94 174 GLU A N 1
ATOM 1372 C CA . GLU A 1 174 ? -25.951 2.061 19.962 1.00 94.94 174 GLU A CA 1
ATOM 1373 C C . GLU A 1 174 ? -24.585 2.757 19.958 1.00 94.94 174 GLU A C 1
ATOM 1375 O O . GLU A 1 174 ? -23.730 2.475 20.794 1.00 94.94 174 GLU A O 1
ATOM 1380 N N . LEU A 1 175 ? -24.343 3.663 19.008 1.00 94.50 175 LEU A N 1
ATOM 1381 C CA . LEU A 1 175 ? -23.085 4.409 18.973 1.00 94.50 175 LEU A CA 1
ATOM 1382 C C . LEU A 1 175 ? -22.985 5.376 20.166 1.00 94.50 175 LEU A C 1
ATOM 1384 O O . LEU A 1 175 ? -23.913 6.154 20.379 1.00 94.50 175 LEU A O 1
ATOM 1388 N N . PRO A 1 176 ? -21.857 5.389 20.905 1.00 96.94 176 PRO A N 1
ATOM 1389 C CA . PRO A 1 176 ? -21.675 6.331 22.002 1.00 96.94 176 PRO A CA 1
ATOM 1390 C C . PRO A 1 176 ? -21.603 7.771 21.486 1.00 96.94 176 PRO A C 1
ATOM 1392 O O . PRO A 1 176 ? -21.166 8.028 20.358 1.00 96.94 176 PRO A O 1
ATOM 1395 N N . SER A 1 177 ? -21.960 8.727 22.347 1.00 96.94 177 SER A N 1
ATOM 1396 C CA . SER A 1 177 ? -21.698 10.141 22.078 1.00 96.94 177 SER A CA 1
ATOM 1397 C C . SER A 1 177 ? -20.191 10.410 21.973 1.00 96.94 177 SER A C 1
ATOM 1399 O O . SER A 1 177 ? -19.362 9.673 22.514 1.00 96.94 177 SER A O 1
ATOM 1401 N N . ALA A 1 178 ? -19.826 11.493 21.282 1.00 95.62 178 ALA A N 1
ATOM 1402 C CA . ALA A 1 178 ? -18.429 11.887 21.113 1.00 95.62 178 ALA A CA 1
ATOM 1403 C C . ALA A 1 178 ? -17.724 12.146 22.454 1.00 95.62 178 ALA A C 1
ATOM 1405 O O . ALA A 1 178 ? -16.576 11.741 22.630 1.00 95.62 178 ALA A O 1
ATOM 1406 N N . ASP A 1 179 ? -18.418 12.785 23.400 1.00 97.50 179 ASP A N 1
ATOM 1407 C CA . ASP A 1 179 ? -17.878 13.059 24.733 1.00 97.50 179 ASP A CA 1
ATOM 1408 C C . ASP A 1 179 ? -17.692 11.772 25.536 1.00 97.50 179 ASP A C 1
ATOM 1410 O O . ASP A 1 179 ? -16.605 11.555 26.064 1.00 97.50 179 ASP A O 1
ATOM 1414 N N . LEU A 1 180 ? -18.679 10.866 25.527 1.00 97.94 180 LEU A N 1
ATOM 1415 C CA . LEU A 1 180 ? -18.565 9.583 26.223 1.00 97.94 180 LEU A CA 1
ATOM 1416 C C . LEU A 1 180 ? -17.408 8.747 25.670 1.00 97.94 180 LEU A C 1
ATOM 1418 O O . LEU A 1 180 ? -16.638 8.172 26.438 1.00 97.94 180 LEU A O 1
ATOM 1422 N N . TRP A 1 181 ? -17.259 8.690 24.344 1.00 98.38 181 TRP A N 1
ATOM 1423 C CA . TRP A 1 181 ? -16.140 7.988 23.720 1.00 98.38 181 TRP A CA 1
ATOM 1424 C C . TRP A 1 181 ? -14.794 8.596 24.132 1.00 98.38 181 TRP A C 1
ATOM 1426 O O . TRP A 1 181 ? -13.902 7.862 24.566 1.00 98.38 181 TRP A O 1
ATOM 1436 N N . ARG A 1 182 ? -14.657 9.923 24.035 1.00 97.94 182 ARG A N 1
ATOM 1437 C CA . ARG A 1 182 ? -13.432 10.649 24.389 1.00 97.94 182 ARG A CA 1
ATOM 1438 C C . ARG A 1 182 ? -13.045 10.426 25.850 1.00 97.94 182 ARG A C 1
ATOM 1440 O O . ARG A 1 182 ? -11.916 10.030 26.121 1.00 97.94 182 ARG A O 1
ATOM 1447 N N . GLU A 1 183 ? -13.982 10.650 26.766 1.00 97.62 183 GLU A N 1
ATOM 1448 C CA . GLU A 1 183 ? -13.760 10.546 28.212 1.00 97.62 183 GLU A CA 1
ATOM 1449 C C . GLU A 1 183 ? -13.453 9.111 28.631 1.00 97.62 183 GLU A C 1
ATOM 1451 O O . GLU A 1 183 ? -12.529 8.889 29.408 1.00 97.62 183 GLU A O 1
ATOM 1456 N N . THR A 1 184 ? -14.147 8.123 28.059 1.00 98.00 184 THR A N 1
ATOM 1457 C CA . THR A 1 184 ? -13.864 6.708 28.346 1.00 98.00 184 THR A CA 1
ATOM 1458 C C . THR A 1 184 ? -12.483 6.305 27.833 1.00 98.00 184 THR A C 1
ATOM 1460 O O . THR A 1 184 ? -11.741 5.627 28.535 1.00 98.00 184 THR A O 1
ATOM 1463 N N . ALA A 1 185 ? -12.102 6.726 26.621 1.00 97.69 185 ALA A N 1
ATOM 1464 C CA . ALA A 1 185 ? -10.780 6.419 26.077 1.00 97.69 185 ALA A CA 1
ATOM 1465 C C . ALA A 1 185 ? -9.657 7.071 26.901 1.00 97.69 185 ALA A C 1
ATOM 1467 O O . ALA A 1 185 ? -8.652 6.419 27.184 1.00 97.69 185 ALA A O 1
ATOM 1468 N N . ALA A 1 186 ? -9.844 8.327 27.313 1.00 96.81 186 ALA A N 1
ATOM 1469 C CA . ALA A 1 186 ? -8.923 9.050 28.183 1.00 96.81 186 ALA A CA 1
ATOM 1470 C C . ALA A 1 186 ? -8.815 8.402 29.575 1.00 96.81 186 ALA A C 1
ATOM 1472 O O . ALA A 1 186 ? -7.705 8.166 30.050 1.00 96.81 186 ALA A O 1
ATOM 1473 N N . GLY A 1 187 ? -9.951 8.045 30.184 1.00 96.94 187 GLY A N 1
ATOM 1474 C CA . GLY A 1 187 ? -10.012 7.349 31.471 1.00 96.94 187 GLY A CA 1
ATOM 1475 C C . GLY A 1 187 ? -9.321 5.988 31.426 1.00 96.94 187 GLY A C 1
ATOM 1476 O O . GLY A 1 187 ? -8.448 5.724 32.242 1.00 96.94 187 GLY A O 1
ATOM 1477 N N . HIS A 1 188 ? -9.595 5.170 30.405 1.00 96.56 188 HIS A N 1
ATOM 1478 C CA . HIS A 1 188 ? -8.896 3.894 30.216 1.00 96.56 188 HIS A CA 1
ATOM 1479 C C . HIS A 1 188 ? -7.383 4.076 30.030 1.00 96.56 188 HIS A C 1
ATOM 1481 O O . HIS A 1 188 ? -6.604 3.281 30.549 1.00 96.56 188 HIS A O 1
ATOM 1487 N N . ALA A 1 189 ? -6.944 5.102 29.293 1.00 95.81 189 ALA A N 1
ATOM 1488 C CA . ALA A 1 189 ? -5.518 5.391 29.153 1.00 95.81 189 ALA A CA 1
ATOM 1489 C C . ALA A 1 189 ? -4.894 5.774 30.507 1.00 95.81 189 ALA A C 1
ATOM 1491 O O . ALA A 1 189 ? -3.819 5.284 30.851 1.00 95.81 189 ALA A O 1
ATOM 1492 N N . GLN A 1 190 ? -5.588 6.598 31.296 1.00 95.75 190 GLN A N 1
ATOM 1493 C CA . GLN A 1 190 ? -5.165 6.978 32.642 1.00 95.75 190 GLN A CA 1
ATOM 1494 C C . GLN A 1 190 ? -5.091 5.769 33.591 1.00 95.75 190 GLN A C 1
ATOM 1496 O O . GLN A 1 190 ? -4.105 5.631 34.314 1.00 95.75 190 GLN A O 1
ATOM 1501 N N . ASP A 1 191 ? -6.074 4.867 33.549 1.00 96.19 191 ASP A N 1
ATOM 1502 C CA . ASP A 1 191 ? -6.101 3.637 34.354 1.00 96.19 191 ASP A CA 1
ATOM 1503 C C . ASP A 1 191 ? -4.941 2.689 34.007 1.00 96.19 191 ASP A C 1
ATOM 1505 O O . ASP A 1 191 ? -4.422 1.979 34.870 1.00 96.19 191 ASP A O 1
ATOM 1509 N N . LEU A 1 192 ? -4.484 2.715 32.750 1.00 94.81 192 LEU A N 1
ATOM 1510 C CA . LEU A 1 192 ? -3.286 2.008 32.287 1.00 94.81 192 LEU A CA 1
ATOM 1511 C C . LEU A 1 192 ? -1.972 2.717 32.666 1.00 94.81 192 LEU A C 1
ATOM 1513 O O . LEU A 1 192 ? -0.894 2.238 32.312 1.00 94.81 192 LEU A O 1
ATOM 1517 N N . GLY A 1 193 ? -2.041 3.834 33.395 1.00 94.62 193 GLY A N 1
ATOM 1518 C CA . GLY A 1 193 ? -0.883 4.582 33.880 1.00 94.62 193 GLY A CA 1
ATOM 1519 C C . GLY A 1 193 ? -0.302 5.577 32.876 1.00 94.62 193 GLY A C 1
ATOM 1520 O O . GLY A 1 193 ? 0.854 5.973 33.030 1.00 94.62 193 GLY A O 1
ATOM 1521 N N . ALA A 1 194 ? -1.061 5.979 31.851 1.00 94.75 194 ALA A N 1
ATOM 1522 C CA . ALA A 1 194 ? -0.622 7.011 30.916 1.00 94.75 194 ALA A CA 1
ATOM 1523 C C . ALA A 1 194 ? -0.444 8.370 31.616 1.00 94.75 194 ALA A C 1
ATOM 1525 O O . ALA A 1 194 ? -1.232 8.754 32.483 1.00 94.75 194 ALA A O 1
ATOM 1526 N N . ASP A 1 195 ? 0.582 9.125 31.216 1.00 95.06 195 ASP A N 1
ATOM 1527 C CA . ASP A 1 195 ? 0.795 10.484 31.713 1.00 95.06 195 ASP A CA 1
ATOM 1528 C C . ASP A 1 195 ? -0.246 11.482 31.167 1.00 95.06 195 ASP A C 1
ATOM 1530 O O . ASP A 1 195 ? -0.995 11.208 30.224 1.00 95.06 195 ASP A O 1
ATOM 1534 N N . SER A 1 196 ? -0.287 12.683 31.750 1.00 93.50 196 SER A N 1
ATOM 1535 C CA . SER A 1 196 ? -1.256 13.720 31.373 1.00 93.50 196 SER A CA 1
ATOM 1536 C C . SER A 1 196 ? -1.126 14.190 29.919 1.00 93.50 196 SER A C 1
ATOM 1538 O O . SER A 1 196 ? -2.125 14.588 29.315 1.00 93.50 196 SER A O 1
ATOM 1540 N N . GLY A 1 197 ? 0.078 14.137 29.339 1.00 94.81 197 GLY A N 1
ATOM 1541 C CA . GLY A 1 197 ? 0.313 14.480 27.937 1.00 94.81 197 GLY A CA 1
ATOM 1542 C C . GLY A 1 197 ? -0.299 13.443 26.998 1.00 94.81 197 GLY A C 1
ATOM 1543 O O . GLY A 1 197 ? -0.988 13.802 26.043 1.00 94.81 197 GLY A O 1
ATOM 1544 N N . THR A 1 198 ? -0.114 12.166 27.319 1.00 93.25 198 THR A N 1
ATOM 1545 C CA . THR A 1 198 ? -0.666 11.023 26.589 1.00 93.25 198 THR A CA 1
ATOM 1546 C C . THR A 1 198 ? -2.189 11.009 26.666 1.00 93.25 198 THR A C 1
ATOM 1548 O O . THR A 1 198 ? -2.848 10.884 25.635 1.00 93.25 198 THR A O 1
ATOM 1551 N N . VAL A 1 199 ? -2.765 11.228 27.853 1.00 94.94 199 VAL A N 1
ATOM 1552 C CA . VAL A 1 199 ? -4.224 11.332 28.035 1.00 94.94 199 VAL A CA 1
ATOM 1553 C C . VAL A 1 199 ? -4.802 12.458 27.171 1.00 94.94 199 VAL A C 1
ATOM 1555 O O . VAL A 1 199 ? -5.743 12.228 26.412 1.00 94.94 199 VAL A O 1
ATOM 1558 N N . LYS A 1 200 ? -4.189 13.650 27.186 1.00 94.75 200 LYS A N 1
ATOM 1559 C CA . LYS A 1 200 ? -4.596 14.764 26.312 1.00 94.75 200 LYS A CA 1
ATOM 1560 C C . LYS A 1 200 ? -4.456 14.414 24.822 1.00 94.75 200 LYS A C 1
ATOM 1562 O O . LYS A 1 200 ? -5.292 14.809 24.009 1.00 94.75 200 LYS A O 1
ATOM 1567 N N . GLY A 1 201 ? -3.415 13.665 24.458 1.00 95.75 201 GLY A N 1
ATOM 1568 C CA . GLY A 1 201 ? -3.210 13.152 23.103 1.00 95.75 201 GLY A CA 1
ATOM 1569 C C . GLY A 1 201 ? -4.323 12.204 22.648 1.00 95.75 201 GLY A C 1
ATOM 1570 O O . GLY A 1 201 ? -4.792 12.323 21.518 1.00 95.75 201 GLY A O 1
ATOM 1571 N N . ILE A 1 202 ? -4.799 11.321 23.531 1.00 97.12 202 ILE A N 1
ATOM 1572 C CA . ILE A 1 202 ? -5.938 10.424 23.276 1.00 97.12 202 ILE A CA 1
ATOM 1573 C C . ILE A 1 202 ? -7.223 11.217 23.029 1.00 97.12 202 ILE A C 1
ATOM 1575 O O . ILE A 1 202 ? -7.954 10.926 22.078 1.00 97.12 202 ILE A O 1
ATOM 1579 N N . GLU A 1 203 ? -7.483 12.247 23.835 1.00 95.31 203 GLU A N 1
ATOM 1580 C CA . GLU A 1 203 ? -8.657 13.098 23.646 1.00 95.31 203 GLU A CA 1
ATOM 1581 C C . GLU A 1 203 ? -8.648 13.815 22.291 1.00 95.31 203 GLU A C 1
ATOM 1583 O O . GLU A 1 203 ? -9.670 13.849 21.599 1.00 95.31 203 GLU A O 1
ATOM 1588 N N . GLU A 1 204 ? -7.500 14.373 21.896 1.00 96.50 204 GLU A N 1
ATOM 1589 C CA . GLU A 1 204 ? -7.361 15.030 20.596 1.00 96.50 204 GLU A CA 1
ATOM 1590 C C . GLU A 1 204 ? -7.452 14.022 19.446 1.00 96.50 204 GLU A C 1
ATOM 1592 O O . GLU A 1 204 ? -8.105 14.288 18.437 1.00 96.50 204 GLU A O 1
ATOM 1597 N N . LEU A 1 205 ? -6.876 12.829 19.605 1.00 97.62 205 LEU A N 1
ATOM 1598 C CA . LEU A 1 205 ? -6.934 11.771 18.601 1.00 97.62 205 LEU A CA 1
ATOM 1599 C C . LEU A 1 205 ? -8.374 11.358 18.275 1.00 97.62 205 LEU A C 1
ATOM 1601 O O . LEU A 1 205 ? -8.707 11.195 17.101 1.00 97.62 205 LEU A O 1
ATOM 1605 N N . VAL A 1 206 ? -9.246 11.252 19.283 1.00 98.06 206 VAL A N 1
ATOM 1606 C CA . VAL A 1 206 ? -10.681 10.996 19.068 1.00 98.06 206 VAL A CA 1
ATOM 1607 C C . VAL A 1 206 ? -11.301 12.080 18.180 1.00 98.06 206 VAL A C 1
ATOM 1609 O O . VAL A 1 206 ? -11.994 11.762 17.210 1.00 98.06 206 VAL A O 1
ATOM 1612 N N . ARG A 1 207 ? -11.000 13.361 18.439 1.00 97.38 207 ARG A N 1
ATOM 1613 C CA . ARG A 1 207 ? -11.505 14.477 17.619 1.00 97.38 207 ARG A CA 1
ATOM 1614 C C . ARG A 1 207 ? -10.976 14.416 16.184 1.00 97.38 207 ARG A C 1
ATOM 1616 O O . ARG A 1 207 ? -11.759 14.591 15.251 1.00 97.38 207 ARG A O 1
ATOM 1623 N N . ARG A 1 208 ? -9.684 14.122 16.005 1.00 97.81 208 ARG A N 1
ATOM 1624 C CA . ARG A 1 208 ? -9.051 13.947 14.684 1.00 97.81 208 ARG A CA 1
ATOM 1625 C C . ARG A 1 208 ? -9.726 12.840 13.882 1.00 97.81 208 ARG A C 1
ATOM 1627 O O . ARG A 1 208 ? -10.098 13.049 12.730 1.00 97.81 208 ARG A O 1
ATOM 1634 N N . ILE A 1 209 ? -9.955 11.676 14.497 1.00 98.44 209 ILE A N 1
ATOM 1635 C CA . ILE A 1 209 ? -10.642 10.554 13.838 1.00 98.44 209 ILE A CA 1
ATOM 1636 C C . ILE A 1 209 ? -12.042 10.968 13.383 1.00 98.44 209 ILE A C 1
ATOM 1638 O O . ILE A 1 209 ? -12.406 10.700 12.241 1.00 98.44 209 ILE A O 1
ATOM 1642 N N . MET A 1 210 ? -12.807 11.670 14.224 1.00 97.69 210 MET A N 1
ATOM 1643 C CA . MET A 1 210 ? -14.140 12.147 13.839 1.00 97.69 210 MET A CA 1
ATOM 1644 C C . MET A 1 210 ? -14.103 13.092 12.631 1.00 97.69 210 MET A C 1
ATOM 1646 O O . MET A 1 210 ? -14.963 12.988 11.754 1.00 97.69 210 MET A O 1
ATOM 1650 N N . ARG A 1 211 ? -13.117 13.998 12.566 1.00 97.94 211 ARG A N 1
ATOM 1651 C CA . ARG A 1 211 ? -12.944 14.919 11.431 1.00 97.94 211 ARG A CA 1
ATOM 1652 C C . ARG A 1 211 ? -12.600 14.162 10.147 1.00 97.94 211 ARG A C 1
ATOM 1654 O O . ARG A 1 211 ? -13.256 14.383 9.128 1.00 97.94 211 ARG A O 1
ATOM 1661 N N . TYR A 1 212 ? -11.683 13.195 10.208 1.00 98.44 212 TYR A N 1
ATOM 1662 C CA . TYR A 1 212 ? -11.381 12.335 9.059 1.00 98.44 212 TYR A CA 1
ATOM 1663 C C . TYR A 1 212 ? -12.564 11.471 8.628 1.00 98.44 212 TYR A C 1
ATOM 1665 O O . TYR A 1 212 ? -12.831 11.383 7.436 1.00 98.44 212 TYR A O 1
ATOM 1673 N N . GLU A 1 213 ? -13.311 10.864 9.552 1.00 98.25 213 GLU A N 1
ATOM 1674 C CA . GLU A 1 213 ? -14.499 10.074 9.207 1.00 98.25 213 GLU A CA 1
ATOM 1675 C C . GLU A 1 213 ? -15.605 10.941 8.595 1.00 98.25 213 GLU A C 1
ATOM 1677 O O . GLU A 1 213 ? -16.270 10.520 7.649 1.00 98.25 213 GLU A O 1
ATOM 1682 N N . ALA A 1 214 ? -15.805 12.169 9.086 1.00 97.81 214 ALA A N 1
ATOM 1683 C CA . ALA A 1 214 ? -16.711 13.127 8.453 1.00 97.81 214 ALA A CA 1
ATOM 1684 C C . ALA A 1 214 ? -16.266 13.449 7.019 1.00 97.81 214 ALA A C 1
ATOM 1686 O O . ALA A 1 214 ? -17.083 13.417 6.097 1.00 97.81 214 ALA A O 1
ATOM 1687 N N . ARG A 1 215 ? -14.965 13.679 6.813 1.00 97.81 215 ARG A N 1
ATOM 1688 C CA . ARG A 1 215 ? -14.413 13.960 5.488 1.00 97.81 215 ARG A CA 1
ATOM 1689 C C . ARG A 1 215 ? -14.489 12.750 4.552 1.00 97.81 215 ARG A C 1
ATOM 1691 O O . ARG A 1 215 ? -14.914 12.890 3.414 1.00 97.81 215 ARG A O 1
ATOM 1698 N N . PHE A 1 216 ? -14.163 11.551 5.029 1.00 98.44 216 PHE A N 1
ATOM 1699 C CA . PHE A 1 216 ? -14.309 10.306 4.270 1.00 98.44 216 PHE A CA 1
ATOM 1700 C C . PHE A 1 216 ? -15.744 10.063 3.816 1.00 98.44 216 PHE A C 1
ATOM 1702 O O . PHE A 1 216 ? -15.944 9.576 2.709 1.00 98.44 216 PHE A O 1
ATOM 1709 N N . ARG A 1 217 ? -16.742 10.422 4.627 1.00 98.19 217 ARG A N 1
ATOM 1710 C CA . ARG A 1 217 ? -18.146 10.359 4.208 1.00 98.19 217 ARG A CA 1
ATOM 1711 C C . ARG A 1 217 ? -18.478 11.382 3.131 1.00 98.19 217 ARG A C 1
ATOM 1713 O O . ARG A 1 217 ? -19.138 11.034 2.158 1.00 98.19 217 ARG A O 1
ATOM 1720 N N . ALA A 1 218 ? -17.996 12.615 3.282 1.00 97.56 218 ALA A N 1
ATOM 1721 C CA . ALA A 1 218 ? -18.196 13.667 2.288 1.00 97.56 218 ALA A CA 1
ATOM 1722 C C . ALA A 1 218 ? -17.583 13.305 0.923 1.00 97.56 218 ALA A C 1
ATOM 1724 O O . ALA A 1 218 ? -18.199 13.560 -0.109 1.00 97.56 218 ALA A O 1
ATOM 1725 N N . ASP A 1 219 ? -16.415 12.657 0.926 1.00 97.06 219 ASP A N 1
ATOM 1726 C CA . ASP A 1 219 ? -15.667 12.313 -0.289 1.00 97.06 219 ASP A CA 1
ATOM 1727 C C . ASP A 1 219 ? -15.930 10.874 -0.792 1.00 97.06 219 ASP A C 1
ATOM 1729 O O . ASP A 1 219 ? -15.308 10.424 -1.756 1.00 97.06 219 ASP A O 1
ATOM 1733 N N . GLY A 1 220 ? -16.880 10.154 -0.178 1.00 95.56 220 GLY A N 1
ATOM 1734 C CA . GLY A 1 220 ? -17.373 8.852 -0.647 1.00 95.56 220 GLY A CA 1
ATOM 1735 C C . GLY A 1 220 ? -16.519 7.633 -0.280 1.00 95.56 220 GLY A C 1
ATOM 1736 O O . GLY A 1 220 ? -16.764 6.549 -0.795 1.00 95.56 220 GLY A O 1
ATOM 1737 N N . LEU A 1 221 ? -15.540 7.784 0.613 1.00 96.69 221 LEU A N 1
ATOM 1738 C CA . LEU A 1 221 ? -14.700 6.692 1.125 1.00 96.69 221 LEU A CA 1
ATOM 1739 C C . LEU A 1 221 ? -15.400 5.875 2.227 1.00 96.69 221 LEU A C 1
ATOM 1741 O O . LEU A 1 221 ? -15.104 4.697 2.429 1.00 96.69 221 LEU A O 1
ATOM 1745 N N . LEU A 1 222 ? -16.354 6.493 2.926 1.00 98.12 222 LEU A N 1
ATOM 1746 C CA . LEU A 1 222 ? -17.264 5.837 3.863 1.00 98.12 222 LEU A CA 1
ATOM 1747 C C . LEU A 1 222 ? -18.724 6.082 3.445 1.00 98.12 222 LEU A C 1
ATOM 1749 O O . LEU A 1 222 ? -19.039 7.171 2.965 1.00 98.12 222 LEU A O 1
ATOM 1753 N N . PRO A 1 223 ? -19.643 5.127 3.685 1.00 96.19 223 PRO A N 1
ATOM 1754 C CA . PRO A 1 223 ? -21.077 5.391 3.565 1.00 96.19 223 PRO A CA 1
ATOM 1755 C C . PRO A 1 223 ? -21.547 6.401 4.637 1.00 96.19 223 PRO A C 1
ATOM 1757 O O . PRO A 1 223 ? -20.835 6.597 5.622 1.00 96.19 223 PRO A O 1
ATOM 1760 N N . PRO A 1 224 ? -22.748 7.005 4.520 1.00 94.62 224 PRO A N 1
ATOM 1761 C CA . PRO A 1 224 ? -23.223 8.062 5.431 1.00 94.62 224 PRO A CA 1
ATOM 1762 C C . PRO A 1 224 ? -23.147 7.733 6.936 1.00 94.62 224 PRO A C 1
ATOM 1764 O O . PRO A 1 224 ? -22.743 8.573 7.742 1.00 94.62 224 PRO A O 1
ATOM 1767 N N . ASP A 1 225 ? -23.429 6.485 7.310 1.00 91.94 225 ASP A N 1
ATOM 1768 C CA . ASP A 1 225 ? -23.338 5.997 8.699 1.00 91.94 225 ASP A CA 1
ATOM 1769 C C . ASP A 1 225 ? -22.082 5.138 8.945 1.00 91.94 225 ASP A C 1
ATOM 1771 O O . ASP A 1 225 ? -21.940 4.450 9.960 1.00 91.94 225 ASP 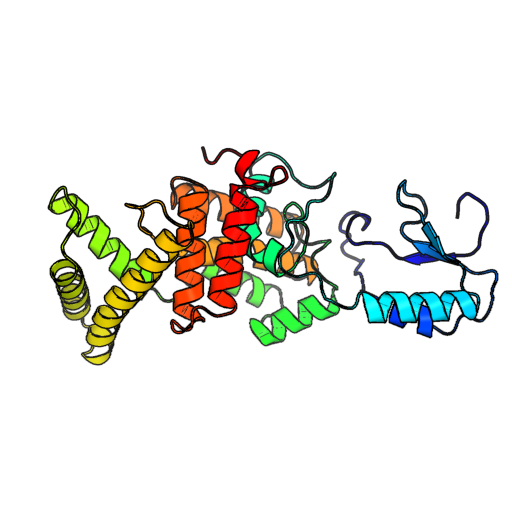A O 1
ATOM 1775 N N . GLY A 1 226 ? -21.164 5.149 7.979 1.00 95.00 226 GLY A N 1
ATOM 1776 C CA . GLY A 1 226 ? -19.917 4.407 7.994 1.00 95.00 226 GLY A CA 1
ATOM 1777 C C . GLY A 1 226 ? -18.918 4.960 8.999 1.00 95.00 226 GLY A C 1
ATOM 1778 O O . GLY A 1 226 ? -18.849 6.161 9.253 1.00 95.00 226 GLY A O 1
ATOM 1779 N N . ARG A 1 227 ? -18.105 4.052 9.540 1.00 96.81 227 ARG A N 1
ATOM 1780 C CA . ARG A 1 227 ? -17.027 4.355 10.481 1.00 96.81 227 ARG A CA 1
ATOM 1781 C C . ARG A 1 227 ? -15.878 3.367 10.316 1.00 96.81 227 ARG A C 1
ATOM 1783 O O . ARG A 1 227 ? -16.091 2.234 9.877 1.00 96.81 227 ARG A O 1
ATOM 1790 N N . VAL A 1 228 ? -14.680 3.769 10.715 1.00 98.25 228 VAL A N 1
ATOM 1791 C CA . VAL A 1 228 ? -13.488 2.916 10.709 1.00 98.25 228 VAL A CA 1
ATOM 1792 C C . VAL A 1 228 ? -13.415 2.117 12.007 1.00 98.25 228 VAL A C 1
ATOM 1794 O O . VAL A 1 228 ? -13.516 2.678 13.089 1.00 98.25 228 VAL A O 1
ATOM 1797 N N . ARG A 1 229 ? -13.242 0.796 11.938 1.00 97.00 229 ARG A N 1
ATOM 1798 C CA . ARG A 1 229 ? -13.159 -0.053 13.148 1.00 97.00 229 ARG A CA 1
ATOM 1799 C C . ARG A 1 229 ? -11.735 -0.326 13.616 1.00 97.00 229 ARG A C 1
ATOM 1801 O O . ARG A 1 229 ? -11.497 -0.551 14.794 1.00 97.00 229 ARG A O 1
ATOM 1808 N N . THR A 1 230 ? -10.790 -0.293 12.689 1.00 98.25 230 THR A N 1
ATOM 1809 C CA . THR A 1 230 ? -9.368 -0.503 12.950 1.00 98.25 230 THR A CA 1
ATOM 1810 C C . THR A 1 230 ? -8.556 0.070 11.792 1.00 98.25 230 THR A C 1
ATOM 1812 O O . THR A 1 230 ? -9.048 0.185 10.665 1.00 98.25 230 THR A O 1
ATOM 1815 N N . THR A 1 231 ? -7.318 0.437 12.084 1.00 98.38 231 THR A N 1
ATOM 1816 C CA . THR A 1 231 ? -6.323 1.005 11.175 1.00 98.38 231 THR A CA 1
ATOM 1817 C C . THR A 1 231 ? -5.245 0.001 10.761 1.00 98.38 231 THR A C 1
ATOM 1819 O O . THR A 1 231 ? -4.406 0.336 9.925 1.00 98.38 231 THR A O 1
ATOM 1822 N N . VAL A 1 232 ? -5.287 -1.247 11.257 1.00 98.44 232 VAL A N 1
ATOM 1823 C CA . VAL A 1 232 ? -4.266 -2.279 10.963 1.00 98.44 232 VAL A CA 1
ATOM 1824 C C . VAL A 1 232 ? -4.113 -2.596 9.474 1.00 98.44 232 VAL A C 1
ATOM 1826 O O . VAL A 1 232 ? -3.038 -3.010 9.041 1.00 98.44 232 VAL A O 1
ATOM 1829 N N . ALA A 1 233 ? -5.142 -2.332 8.659 1.00 98.38 233 ALA A N 1
ATOM 1830 C CA . ALA A 1 233 ? -5.048 -2.416 7.202 1.00 98.38 233 ALA A CA 1
ATOM 1831 C C . ALA A 1 233 ? -3.881 -1.602 6.629 1.00 98.38 233 ALA A C 1
ATOM 1833 O O . ALA A 1 233 ? -3.309 -2.013 5.619 1.00 98.38 233 ALA A O 1
ATOM 1834 N N . TYR A 1 234 ? -3.504 -0.478 7.253 1.00 98.25 234 TYR A N 1
ATOM 1835 C CA . TYR A 1 234 ? -2.362 0.311 6.800 1.00 98.25 234 TYR A CA 1
ATOM 1836 C C . TYR A 1 234 ? -1.056 -0.488 6.888 1.00 98.25 234 TYR A C 1
ATOM 1838 O O . TYR A 1 234 ? -0.302 -0.551 5.913 1.00 98.25 234 TYR A O 1
ATOM 1846 N N . ASP A 1 235 ? -0.829 -1.170 8.010 1.00 98.56 235 ASP A N 1
ATOM 1847 C CA . ASP A 1 235 ? 0.345 -2.018 8.206 1.00 98.56 235 ASP A CA 1
ATOM 1848 C C . ASP A 1 235 ? 0.295 -3.246 7.290 1.00 98.56 235 ASP A C 1
ATOM 1850 O O . ASP A 1 235 ? 1.278 -3.533 6.609 1.00 98.56 235 ASP A O 1
ATOM 1854 N N . TYR A 1 236 ? -0.854 -3.915 7.162 1.00 98.75 236 TYR A N 1
ATOM 1855 C CA . TYR A 1 236 ? -0.976 -5.100 6.301 1.00 98.75 236 TYR A CA 1
ATOM 1856 C C . TYR A 1 236 ? -0.810 -4.780 4.809 1.00 98.75 236 TYR A C 1
ATOM 1858 O O . TYR A 1 236 ? -0.087 -5.482 4.100 1.00 98.75 236 TYR A O 1
ATOM 1866 N N . GLY A 1 237 ? -1.400 -3.685 4.319 1.00 98.25 237 GLY A N 1
ATOM 1867 C CA . GLY A 1 237 ? -1.195 -3.227 2.941 1.00 98.25 237 GLY A CA 1
ATOM 1868 C C . GLY A 1 237 ? 0.259 -2.819 2.667 1.00 98.25 237 GLY A C 1
ATOM 1869 O O . GLY A 1 237 ? 0.788 -3.063 1.574 1.00 98.25 237 GLY A O 1
ATOM 1870 N N . ARG A 1 238 ? 0.952 -2.249 3.664 1.00 97.69 238 ARG A N 1
ATOM 1871 C CA . ARG A 1 238 ? 2.398 -1.989 3.584 1.00 97.69 238 ARG A CA 1
ATOM 1872 C C . ARG A 1 238 ? 3.230 -3.262 3.663 1.00 97.69 238 ARG A C 1
ATOM 1874 O O . ARG A 1 238 ? 4.213 -3.327 2.937 1.00 97.69 238 ARG A O 1
ATOM 1881 N N . ALA A 1 239 ? 2.842 -4.266 4.451 1.00 98.62 239 ALA A N 1
ATOM 1882 C CA . ALA A 1 239 ? 3.525 -5.560 4.521 1.00 98.62 239 ALA A CA 1
ATOM 1883 C C . ALA A 1 239 ? 3.585 -6.216 3.138 1.00 98.62 239 ALA A C 1
ATOM 1885 O O . ALA A 1 239 ? 4.650 -6.653 2.706 1.00 98.62 239 ALA A O 1
ATOM 1886 N N . VAL A 1 240 ? 2.470 -6.176 2.397 1.00 98.56 240 VAL A N 1
ATOM 1887 C CA . VAL A 1 240 ? 2.417 -6.637 1.003 1.00 98.56 240 VAL A CA 1
ATOM 1888 C C . VAL A 1 240 ? 3.460 -5.909 0.159 1.00 98.56 240 VAL A C 1
ATOM 1890 O O . VAL A 1 240 ? 4.229 -6.546 -0.546 1.00 98.56 240 VAL A O 1
ATOM 1893 N N . ASN A 1 241 ? 3.546 -4.580 0.240 1.00 97.50 241 ASN A N 1
ATOM 1894 C CA . ASN A 1 241 ? 4.510 -3.827 -0.566 1.00 97.50 241 ASN A CA 1
ATOM 1895 C C . ASN A 1 241 ? 5.961 -4.003 -0.100 1.00 97.50 241 ASN A C 1
ATOM 1897 O O . ASN A 1 241 ? 6.844 -4.079 -0.947 1.00 97.50 241 ASN A O 1
ATOM 1901 N N . LEU A 1 242 ? 6.214 -4.144 1.203 1.00 97.75 242 LEU A N 1
ATOM 1902 C CA . LEU A 1 242 ? 7.550 -4.418 1.727 1.00 97.75 242 LEU A CA 1
ATOM 1903 C C . LEU A 1 242 ? 8.042 -5.808 1.309 1.00 97.75 242 LEU A C 1
ATOM 1905 O O . LEU A 1 242 ? 9.224 -5.963 1.006 1.00 97.75 242 LEU A O 1
ATOM 1909 N N . ALA A 1 243 ? 7.151 -6.799 1.213 1.00 97.94 243 ALA A N 1
ATOM 1910 C CA . ALA A 1 243 ? 7.483 -8.093 0.627 1.00 97.94 243 ALA A CA 1
ATOM 1911 C C . ALA A 1 243 ? 7.908 -7.951 -0.844 1.00 97.94 243 ALA A C 1
ATOM 1913 O O . ALA A 1 243 ? 8.943 -8.483 -1.246 1.00 97.94 243 ALA A O 1
ATOM 1914 N N . ARG A 1 244 ? 7.169 -7.145 -1.619 1.00 96.69 244 ARG A N 1
ATOM 1915 C CA . ARG A 1 244 ? 7.484 -6.872 -3.030 1.00 96.69 244 ARG A CA 1
ATOM 1916 C C . ARG A 1 244 ? 8.815 -6.139 -3.206 1.00 96.69 244 ARG A C 1
ATOM 1918 O O . ARG A 1 244 ? 9.608 -6.505 -4.071 1.00 96.69 244 ARG A O 1
ATOM 1925 N N . TRP A 1 245 ? 9.092 -5.140 -2.368 1.00 95.88 245 TRP A N 1
ATOM 1926 C CA . TRP A 1 245 ? 10.371 -4.424 -2.375 1.00 95.88 245 TRP A CA 1
ATOM 1927 C C . TRP A 1 245 ? 11.536 -5.304 -1.939 1.00 95.88 245 TRP A C 1
ATOM 1929 O O . TRP A 1 245 ? 12.604 -5.217 -2.536 1.00 95.88 245 TRP A O 1
ATOM 1939 N N . GLY A 1 246 ? 11.334 -6.176 -0.947 1.00 95.50 246 GLY A N 1
ATOM 1940 C CA . GLY A 1 246 ? 12.343 -7.148 -0.523 1.00 95.50 246 GLY A CA 1
ATOM 1941 C C . GLY A 1 246 ? 12.778 -8.055 -1.667 1.00 95.50 246 GLY A C 1
ATOM 1942 O O . GLY A 1 246 ? 13.976 -8.232 -1.892 1.00 95.50 246 GLY A O 1
ATOM 1943 N N . LEU A 1 247 ? 11.817 -8.552 -2.452 1.00 94.88 247 LEU A N 1
ATOM 1944 C CA . LEU A 1 247 ? 12.109 -9.374 -3.624 1.00 94.88 247 LEU A CA 1
ATOM 1945 C C . LEU A 1 247 ? 12.861 -8.576 -4.699 1.00 94.88 247 LEU A C 1
ATOM 1947 O O . LEU A 1 247 ? 13.894 -9.026 -5.208 1.00 94.88 247 LEU A O 1
ATOM 1951 N N . ALA A 1 248 ? 12.372 -7.375 -5.023 1.00 92.19 248 ALA A N 1
ATOM 1952 C CA . ALA A 1 248 ? 12.992 -6.478 -5.997 1.00 92.19 248 ALA A CA 1
ATOM 1953 C C . ALA A 1 248 ? 14.449 -6.145 -5.630 1.00 92.19 248 ALA A C 1
ATOM 1955 O O . ALA A 1 248 ? 15.330 -6.195 -6.486 1.00 92.19 248 ALA A O 1
ATOM 1956 N N . ALA A 1 249 ? 14.709 -5.900 -4.343 1.00 93.50 249 ALA A N 1
ATOM 1957 C CA . ALA A 1 249 ? 16.016 -5.567 -3.782 1.00 93.50 249 ALA A CA 1
ATOM 1958 C C . ALA A 1 249 ? 16.924 -6.779 -3.506 1.00 93.50 249 ALA A C 1
ATOM 1960 O O . ALA A 1 249 ? 18.052 -6.589 -3.055 1.00 93.50 249 ALA A O 1
ATOM 1961 N N . ARG A 1 250 ? 16.462 -8.007 -3.794 1.00 93.81 250 ARG A N 1
ATOM 1962 C CA . ARG A 1 250 ? 17.186 -9.271 -3.538 1.00 93.81 250 ARG A CA 1
ATOM 1963 C C . ARG A 1 250 ? 17.463 -9.534 -2.054 1.00 93.81 250 ARG A C 1
ATOM 1965 O O . ARG A 1 250 ? 18.423 -10.218 -1.714 1.00 93.81 250 ARG A O 1
ATOM 1972 N N . TYR A 1 251 ? 16.604 -9.029 -1.173 1.00 95.62 251 TYR A N 1
ATOM 1973 C CA . TYR A 1 251 ? 16.649 -9.353 0.250 1.00 95.62 251 TYR A CA 1
ATOM 1974 C C . TYR A 1 251 ? 15.889 -10.632 0.591 1.00 95.62 251 TYR A C 1
ATOM 1976 O O . TYR A 1 251 ? 16.170 -11.201 1.631 1.00 95.62 251 TYR A O 1
ATOM 1984 N N . CYS A 1 252 ? 14.994 -11.134 -0.264 1.00 95.19 252 CYS A N 1
ATOM 1985 C CA . CYS A 1 252 ? 14.319 -12.419 -0.055 1.00 95.19 252 CYS A CA 1
ATOM 1986 C C . CYS A 1 252 ? 14.110 -13.195 -1.363 1.00 95.19 252 CYS A C 1
ATOM 1988 O O . CYS A 1 252 ? 14.252 -12.640 -2.459 1.00 95.19 252 CYS A O 1
ATOM 1990 N N . ALA A 1 253 ? 13.784 -14.486 -1.246 1.00 94.50 253 ALA A N 1
ATOM 1991 C CA . ALA A 1 253 ? 13.432 -15.327 -2.385 1.00 94.50 253 ALA A CA 1
ATOM 1992 C C . ALA A 1 253 ? 11.943 -15.162 -2.764 1.00 94.50 253 ALA A C 1
ATOM 1994 O O . ALA A 1 253 ? 11.136 -14.744 -1.927 1.00 94.50 253 ALA A O 1
ATOM 1995 N N . PRO A 1 254 ? 11.536 -15.533 -3.996 1.00 95.06 254 PRO A N 1
ATOM 1996 C CA . PRO A 1 254 ? 10.139 -15.441 -4.427 1.00 95.06 254 PRO A CA 1
ATOM 1997 C C . PRO A 1 254 ? 9.148 -16.116 -3.470 1.00 95.06 254 PRO A C 1
ATOM 1999 O O . PRO A 1 254 ? 8.134 -15.519 -3.120 1.00 95.06 254 PRO A O 1
ATOM 2002 N N . ALA A 1 255 ? 9.474 -17.318 -2.983 1.00 96.19 255 ALA A N 1
ATOM 2003 C CA . ALA A 1 255 ? 8.608 -18.068 -2.074 1.00 96.19 255 ALA A CA 1
ATOM 2004 C C . ALA A 1 255 ? 8.356 -17.328 -0.746 1.00 96.19 255 ALA A C 1
ATOM 2006 O O . ALA A 1 255 ? 7.226 -17.313 -0.260 1.00 96.19 255 ALA A O 1
ATOM 2007 N N . ASP A 1 256 ? 9.377 -16.666 -0.190 1.00 96.62 256 ASP A N 1
ATOM 2008 C CA . ASP A 1 256 ? 9.248 -15.895 1.052 1.00 96.62 256 ASP A CA 1
ATOM 2009 C C . ASP A 1 256 ? 8.332 -14.680 0.858 1.00 96.62 256 ASP A C 1
ATOM 2011 O O . ASP A 1 256 ? 7.492 -14.380 1.712 1.00 96.62 256 ASP A O 1
ATOM 2015 N N . ALA A 1 257 ? 8.483 -13.984 -0.275 1.00 97.69 257 ALA A N 1
ATOM 2016 C CA . ALA A 1 257 ? 7.650 -12.840 -0.625 1.00 97.69 257 ALA A CA 1
ATOM 2017 C C . ALA A 1 257 ? 6.190 -13.259 -0.845 1.00 97.69 257 ALA A C 1
ATOM 2019 O O . ALA A 1 257 ? 5.284 -12.647 -0.279 1.00 97.69 257 ALA A O 1
ATOM 2020 N N . GLU A 1 258 ? 5.949 -14.327 -1.609 1.00 98.12 258 GLU A N 1
ATOM 2021 C CA . GLU A 1 258 ? 4.605 -14.867 -1.839 1.00 98.12 258 GLU A CA 1
ATOM 2022 C C . GLU A 1 258 ? 3.929 -15.284 -0.531 1.00 98.12 258 GLU A C 1
ATOM 2024 O O . GLU A 1 258 ? 2.782 -14.903 -0.283 1.00 98.12 258 GLU A O 1
ATOM 2029 N N . GLN A 1 259 ? 4.644 -16.005 0.339 1.00 98.50 259 GLN A N 1
ATOM 2030 C CA . GLN A 1 259 ? 4.112 -16.433 1.630 1.00 98.50 259 GLN A CA 1
ATOM 2031 C C . GLN A 1 259 ? 3.739 -15.236 2.513 1.00 98.50 259 GLN A C 1
ATOM 2033 O O . GLN A 1 259 ? 2.655 -15.224 3.103 1.00 98.50 259 GLN A O 1
ATOM 2038 N N . ALA A 1 260 ? 4.594 -14.211 2.575 1.00 98.75 260 ALA A N 1
ATOM 2039 C CA . ALA A 1 260 ? 4.313 -12.993 3.331 1.00 98.75 260 ALA A CA 1
ATOM 2040 C C . ALA A 1 260 ? 3.082 -12.245 2.797 1.00 98.75 260 ALA A C 1
ATOM 2042 O O . ALA A 1 260 ? 2.249 -11.788 3.580 1.00 98.75 260 ALA A O 1
ATOM 2043 N N . ILE A 1 261 ? 2.930 -12.158 1.472 1.00 98.81 261 ILE A N 1
ATOM 2044 C CA . ILE A 1 261 ? 1.783 -11.504 0.828 1.00 98.81 261 ILE A CA 1
ATOM 2045 C C . ILE A 1 261 ? 0.486 -12.265 1.116 1.00 98.81 261 ILE A C 1
ATOM 2047 O O . ILE A 1 261 ? -0.519 -11.652 1.482 1.00 98.81 261 ILE A O 1
ATOM 2051 N N . VAL A 1 262 ? 0.502 -13.595 0.991 1.00 98.88 262 VAL A N 1
ATOM 2052 C CA . VAL A 1 262 ? -0.654 -14.442 1.322 1.00 98.88 262 VAL A CA 1
ATOM 2053 C C . VAL A 1 262 ? -1.032 -14.281 2.795 1.00 98.88 262 VAL A C 1
ATOM 2055 O O . VAL A 1 262 ? -2.214 -14.130 3.112 1.00 98.88 262 VAL A O 1
ATOM 2058 N N . TYR A 1 263 ? -0.045 -14.259 3.692 1.00 98.88 263 TYR A N 1
ATOM 2059 C CA . TYR A 1 263 ? -0.287 -14.101 5.122 1.00 98.88 263 TYR A CA 1
ATOM 2060 C C . TYR A 1 263 ? -0.863 -12.719 5.469 1.00 98.88 263 TYR A C 1
ATOM 2062 O O . TYR A 1 263 ? -1.874 -12.641 6.167 1.00 98.88 263 TYR A O 1
ATOM 2070 N N . ALA A 1 264 ? -0.319 -11.637 4.902 1.00 98.88 264 ALA A N 1
ATOM 2071 C CA . ALA A 1 264 ? -0.884 -10.292 5.041 1.00 98.88 264 ALA A CA 1
ATOM 2072 C C . ALA A 1 264 ? -2.332 -10.211 4.516 1.00 98.88 264 ALA A C 1
ATOM 2074 O O . ALA A 1 264 ? -3.186 -9.557 5.123 1.00 98.88 264 ALA A O 1
ATOM 2075 N N . GLY A 1 265 ? -2.635 -10.919 3.422 1.00 98.69 265 GLY A N 1
ATOM 2076 C CA . GLY A 1 265 ? -3.996 -11.072 2.909 1.00 98.69 265 GLY A CA 1
ATOM 2077 C C . GLY A 1 265 ? -4.927 -11.771 3.904 1.00 98.69 265 GLY A C 1
ATOM 2078 O O . GLY A 1 265 ? -6.029 -11.288 4.161 1.00 98.69 265 GLY A O 1
ATOM 2079 N N . ALA A 1 266 ? -4.479 -12.866 4.523 1.00 98.75 266 ALA A N 1
ATOM 2080 C CA . ALA A 1 266 ? -5.253 -13.583 5.538 1.00 98.75 266 ALA A CA 1
ATOM 2081 C C . ALA A 1 266 ? -5.529 -12.719 6.785 1.00 98.75 266 ALA A C 1
ATOM 2083 O O . ALA A 1 266 ? -6.667 -12.673 7.258 1.00 98.75 266 ALA A O 1
ATOM 2084 N N . LEU A 1 267 ? -4.524 -11.977 7.267 1.00 98.75 267 LEU A N 1
ATOM 2085 C CA . LEU A 1 267 ? -4.676 -11.018 8.367 1.00 98.75 267 LEU A CA 1
ATOM 2086 C C . LEU A 1 267 ? -5.690 -9.919 8.018 1.00 98.75 267 LEU A C 1
ATOM 2088 O O . LEU A 1 267 ? -6.607 -9.643 8.793 1.00 98.75 267 LEU A O 1
ATOM 2092 N N . SER A 1 268 ? -5.596 -9.368 6.804 1.00 98.62 268 SER A N 1
ATOM 2093 C CA . SER A 1 268 ? -6.540 -8.367 6.293 1.00 98.62 268 SER A CA 1
ATOM 2094 C C . SER A 1 268 ? -7.971 -8.910 6.240 1.00 98.62 268 SER A C 1
ATOM 2096 O O . SER A 1 268 ? -8.894 -8.249 6.717 1.00 98.62 268 SER A O 1
ATOM 2098 N N . LYS A 1 269 ? -8.155 -10.136 5.724 1.00 98.06 269 LYS A N 1
ATOM 2099 C CA . LYS A 1 269 ? -9.457 -10.825 5.662 1.00 98.06 269 LYS A CA 1
ATOM 2100 C C . LYS A 1 269 ? -10.059 -11.062 7.050 1.00 98.06 269 LYS A C 1
ATO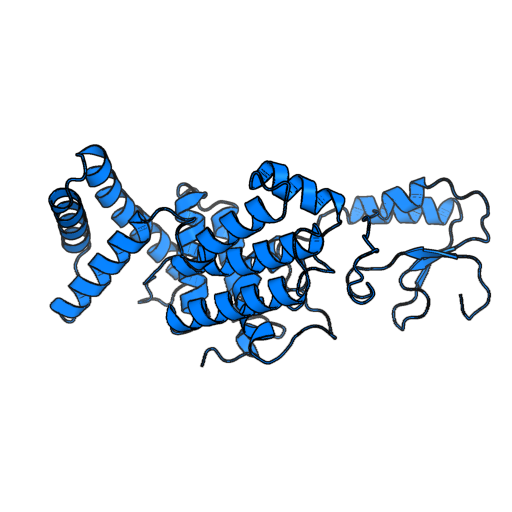M 2102 O O . LYS A 1 269 ? -11.279 -11.021 7.193 1.00 98.06 269 LYS A O 1
ATOM 2107 N N . SER A 1 270 ? -9.222 -11.299 8.062 1.00 97.88 270 SER A N 1
ATOM 2108 C CA . SER A 1 270 ? -9.660 -11.490 9.449 1.00 97.88 270 SER A CA 1
ATOM 2109 C C . SER A 1 270 ? -10.050 -10.178 10.138 1.00 97.88 270 SER A C 1
ATOM 2111 O O . SER A 1 270 ? -10.987 -10.169 10.936 1.00 97.88 270 SER A O 1
ATOM 2113 N N . ALA A 1 271 ? -9.340 -9.082 9.859 1.00 97.75 271 ALA A N 1
ATOM 2114 C CA . ALA A 1 271 ? -9.549 -7.798 10.529 1.00 97.75 271 ALA A CA 1
ATOM 2115 C C . ALA A 1 271 ? -10.735 -6.990 9.966 1.00 97.75 271 ALA A C 1
ATOM 2117 O O . ALA A 1 271 ? -11.349 -6.212 10.697 1.00 97.75 271 ALA A O 1
ATOM 2118 N N . HIS A 1 272 ? -11.093 -7.191 8.692 1.00 98.12 272 HIS A N 1
ATOM 2119 C CA . HIS A 1 272 ? -12.130 -6.411 8.003 1.00 98.12 272 HIS A CA 1
ATOM 2120 C C . HIS A 1 272 ? -13.232 -7.294 7.392 1.00 98.12 272 HIS A C 1
ATOM 2122 O O . HIS A 1 272 ? -13.101 -8.512 7.255 1.00 98.12 272 HIS A O 1
ATOM 2128 N N . ARG A 1 273 ? -14.371 -6.689 7.036 1.00 96.88 273 ARG A N 1
ATOM 2129 C CA . ARG A 1 273 ? -15.555 -7.395 6.510 1.00 96.88 273 ARG A CA 1
ATOM 2130 C C . ARG A 1 273 ? -15.844 -7.112 5.038 1.00 96.88 273 ARG A C 1
ATOM 2132 O O . ARG A 1 273 ? -16.650 -7.840 4.463 1.00 96.88 273 ARG A O 1
ATOM 2139 N N . SER A 1 274 ? -15.201 -6.111 4.443 1.00 98.06 274 SER A N 1
ATOM 2140 C CA . SER A 1 274 ? -15.270 -5.820 3.011 1.00 98.06 274 SER A CA 1
ATOM 2141 C C . SER A 1 274 ? -14.024 -5.069 2.531 1.00 98.06 274 SER A C 1
ATOM 2143 O O . SER A 1 274 ? -13.223 -4.593 3.343 1.00 98.06 274 SER A O 1
ATOM 2145 N N . TRP A 1 275 ? -13.887 -4.929 1.211 1.00 98.38 275 TRP A N 1
ATOM 2146 C CA . TRP A 1 275 ? -12.831 -4.124 0.594 1.00 98.38 275 TRP A CA 1
ATOM 2147 C C . TRP A 1 275 ? -12.934 -2.640 0.963 1.00 98.38 275 TRP A C 1
ATOM 2149 O O . TRP A 1 275 ? -11.921 -1.999 1.232 1.00 98.38 275 TRP A O 1
ATOM 2159 N N . GLU A 1 276 ? -14.147 -2.096 1.038 1.00 97.56 276 GLU A N 1
ATOM 2160 C CA . GLU A 1 276 ? -14.405 -0.702 1.411 1.00 97.56 276 GLU A CA 1
ATOM 2161 C C . GLU A 1 276 ? -13.994 -0.444 2.862 1.00 97.56 276 GLU A C 1
ATOM 2163 O O . GLU A 1 276 ? -13.330 0.550 3.154 1.00 97.56 276 GLU A O 1
ATOM 2168 N N . GLU A 1 277 ? -14.307 -1.372 3.769 1.00 97.88 277 GLU A N 1
ATOM 2169 C CA . GLU A 1 277 ? -13.871 -1.271 5.161 1.00 97.88 277 GLU A CA 1
ATOM 2170 C C . GLU A 1 277 ? -12.346 -1.361 5.290 1.00 97.88 277 GLU A C 1
ATOM 2172 O O . GLU A 1 277 ? -11.744 -0.576 6.027 1.00 97.88 277 GLU A O 1
ATOM 2177 N N . PHE A 1 278 ? -11.715 -2.289 4.562 1.00 98.69 278 PHE A N 1
ATOM 2178 C CA . PHE A 1 278 ? -10.258 -2.379 4.489 1.00 98.69 278 PHE A CA 1
ATOM 2179 C C . PHE A 1 278 ? -9.653 -1.063 3.984 1.00 98.69 278 PHE A C 1
ATOM 2181 O O . PHE A 1 278 ? -8.719 -0.531 4.582 1.00 98.69 278 PHE A O 1
ATOM 2188 N N . SER A 1 279 ? -10.230 -0.491 2.924 1.00 98.56 279 SER A N 1
ATOM 2189 C CA . SER A 1 279 ? -9.812 0.792 2.364 1.00 98.56 279 SER A CA 1
ATOM 2190 C C . SER A 1 279 ? -9.908 1.926 3.375 1.00 98.56 279 SER A C 1
ATOM 2192 O O . SER A 1 279 ? -9.010 2.767 3.439 1.00 98.56 279 SER A O 1
ATOM 2194 N N . ALA A 1 280 ? -10.989 1.966 4.155 1.00 98.50 280 ALA A N 1
ATOM 2195 C CA . ALA A 1 280 ? -11.196 2.994 5.160 1.00 98.50 280 ALA A CA 1
ATOM 2196 C C . ALA A 1 280 ? -10.192 2.878 6.312 1.00 98.50 280 ALA A C 1
ATOM 2198 O O . ALA A 1 280 ? -9.601 3.883 6.711 1.00 98.50 280 ALA A O 1
ATOM 2199 N N . GLY A 1 281 ? -9.919 1.651 6.771 1.00 98.44 281 GLY A N 1
ATOM 2200 C CA . GLY A 1 281 ? -8.869 1.371 7.752 1.00 98.44 281 GLY A CA 1
ATOM 2201 C C . GLY A 1 281 ? -7.476 1.761 7.261 1.00 98.44 281 GLY A C 1
ATOM 2202 O O . GLY A 1 281 ? -6.751 2.465 7.965 1.00 98.44 281 GLY A O 1
ATOM 2203 N N . TYR A 1 282 ? -7.127 1.379 6.026 1.00 98.56 282 TYR A N 1
ATOM 2204 C CA . TYR A 1 282 ? -5.856 1.745 5.395 1.00 98.56 282 TYR A CA 1
ATOM 2205 C C . TYR A 1 282 ? -5.698 3.267 5.313 1.00 98.56 282 TYR A C 1
ATOM 2207 O O . TYR A 1 282 ? -4.660 3.824 5.675 1.00 98.56 282 TYR A O 1
ATOM 2215 N N . SER A 1 283 ? -6.749 3.947 4.850 1.00 98.31 283 SER A N 1
ATOM 2216 C CA . SER A 1 283 ? -6.728 5.390 4.620 1.00 98.31 283 SER A CA 1
ATOM 2217 C C . SER A 1 283 ? -6.598 6.161 5.927 1.00 98.31 283 SER A C 1
ATOM 2219 O O . SER A 1 283 ? -5.756 7.054 6.006 1.00 98.31 283 SER A O 1
ATOM 2221 N N . LEU A 1 284 ? -7.365 5.784 6.961 1.00 98.50 284 LEU A N 1
ATOM 2222 C CA . LEU A 1 284 ? -7.280 6.412 8.280 1.00 98.50 284 LEU A CA 1
ATOM 2223 C C . LEU A 1 284 ? -5.897 6.211 8.911 1.00 98.50 284 LEU A C 1
ATOM 2225 O O . LEU A 1 284 ? -5.291 7.176 9.372 1.00 98.50 284 LEU A O 1
ATOM 2229 N N . GLY A 1 285 ? -5.373 4.979 8.883 1.00 97.75 285 GLY A N 1
ATOM 2230 C CA . GLY A 1 285 ? -4.050 4.672 9.434 1.00 97.75 285 GLY A CA 1
ATOM 2231 C C . GLY A 1 285 ? -2.937 5.496 8.783 1.00 97.75 285 GLY A C 1
ATOM 2232 O O . GLY A 1 285 ? -2.034 5.980 9.466 1.00 97.75 285 GLY A O 1
ATOM 2233 N N . ARG A 1 286 ? -3.037 5.742 7.471 1.00 96.56 286 ARG A N 1
ATOM 2234 C CA . ARG A 1 286 ? -2.082 6.591 6.751 1.00 96.56 286 ARG A CA 1
ATOM 2235 C C . ARG A 1 286 ? -2.196 8.068 7.131 1.00 96.56 286 ARG A C 1
ATOM 2237 O O . ARG A 1 286 ? -1.179 8.681 7.443 1.00 96.56 286 ARG A O 1
ATOM 2244 N N . VAL A 1 287 ? -3.393 8.655 7.080 1.00 97.25 287 VAL A N 1
ATOM 2245 C CA . VAL A 1 287 ? -3.554 10.111 7.288 1.00 97.25 287 VAL A CA 1
ATOM 2246 C C . VAL A 1 287 ? -3.255 10.521 8.727 1.00 97.25 287 VAL A C 1
ATOM 2248 O O . VAL A 1 287 ? -2.629 11.553 8.951 1.00 97.25 287 VAL A O 1
ATOM 2251 N N . LEU A 1 288 ? -3.569 9.669 9.709 1.00 96.00 288 LEU A N 1
ATOM 2252 C CA . LEU A 1 288 ? -3.228 9.939 11.108 1.00 96.00 288 LEU A CA 1
ATOM 2253 C C . LEU A 1 288 ? -1.716 10.046 11.348 1.00 96.00 288 LEU A C 1
ATOM 2255 O O . LEU A 1 288 ? -1.312 10.756 12.271 1.00 96.00 288 LEU A O 1
ATOM 2259 N N . ARG A 1 289 ? -0.898 9.387 10.514 1.00 91.25 289 ARG A N 1
ATOM 2260 C CA . ARG A 1 289 ? 0.568 9.414 10.607 1.00 91.25 289 ARG A CA 1
ATOM 2261 C C . ARG A 1 289 ? 1.234 10.566 9.863 1.00 91.25 289 ARG A C 1
ATOM 2263 O O . ARG A 1 289 ? 2.314 10.960 10.282 1.00 91.25 289 ARG A O 1
ATOM 2270 N N . PHE A 1 290 ? 0.662 11.036 8.755 1.00 90.12 290 PHE A N 1
ATOM 2271 C CA . PHE A 1 290 ? 1.406 11.888 7.815 1.00 90.12 290 PHE A CA 1
ATOM 2272 C C . PHE A 1 290 ? 0.672 13.136 7.330 1.00 90.12 290 PHE A C 1
ATOM 2274 O O . PHE A 1 290 ? 1.314 13.995 6.744 1.00 90.12 290 PHE A O 1
ATOM 2281 N N . ASP A 1 291 ? -0.648 13.222 7.495 1.00 90.75 291 ASP A N 1
ATOM 2282 C CA . ASP A 1 291 ? -1.435 14.276 6.841 1.00 90.75 291 ASP A CA 1
ATOM 2283 C C . ASP A 1 291 ? -1.648 15.510 7.724 1.00 90.75 291 ASP A C 1
ATOM 2285 O O . ASP A 1 291 ? -1.966 16.566 7.204 1.00 90.75 291 ASP A O 1
ATOM 2289 N N . GLU A 1 292 ? -1.513 15.384 9.050 1.00 88.12 292 GLU A N 1
ATOM 2290 C CA . GLU A 1 292 ? -1.695 16.495 10.008 1.00 88.12 292 GLU A CA 1
ATOM 2291 C C . GLU A 1 292 ? -3.021 17.280 9.858 1.00 88.12 292 GLU A C 1
ATOM 2293 O O . GLU A 1 292 ? -3.167 18.369 10.396 1.00 88.12 292 GLU A O 1
ATOM 2298 N N . GLU A 1 293 ? -4.032 16.678 9.216 1.00 88.75 293 GLU A N 1
ATOM 2299 C CA . GLU A 1 293 ? -5.342 17.281 8.902 1.00 88.75 293 GLU A CA 1
ATOM 2300 C C . GLU A 1 293 ? -5.289 18.420 7.880 1.00 88.75 293 GLU A C 1
ATOM 2302 O O . GLU A 1 293 ? -6.220 19.222 7.784 1.00 88.75 293 GLU A O 1
ATOM 2307 N N . GLU A 1 294 ? -4.227 18.463 7.077 1.00 91.75 294 GLU A N 1
ATOM 2308 C CA . GLU A 1 294 ? -4.123 19.355 5.924 1.00 91.75 294 GLU A CA 1
ATOM 2309 C C . GLU A 1 294 ? -5.050 18.922 4.780 1.00 91.75 294 GLU A C 1
ATOM 2311 O O . GLU A 1 294 ? -5.390 19.738 3.922 1.00 91.75 294 GLU A O 1
ATOM 2316 N N . TYR A 1 295 ? -5.474 17.649 4.764 1.00 91.94 295 TYR A N 1
ATOM 2317 C CA . TYR A 1 295 ? -6.199 17.023 3.657 1.00 91.94 295 TYR A CA 1
ATOM 2318 C C . TYR A 1 295 ? -5.439 17.140 2.330 1.00 91.94 295 TYR A C 1
ATOM 2320 O O . TYR A 1 295 ? -6.035 17.309 1.266 1.00 91.94 295 TYR A O 1
ATOM 2328 N N . GLY A 1 296 ? -4.111 17.062 2.414 1.00 90.94 296 GLY A N 1
ATOM 2329 C CA . GLY A 1 296 ? -3.196 17.260 1.302 1.00 90.94 296 GLY A CA 1
ATOM 2330 C C . GLY A 1 296 ? -2.930 15.972 0.513 1.00 90.94 296 GLY A C 1
ATOM 2331 O O . GLY A 1 296 ? -3.774 15.073 0.437 1.00 90.94 296 GLY A O 1
ATOM 2332 N N . PRO A 1 297 ? -1.725 15.817 -0.068 1.00 90.88 297 PRO A N 1
ATOM 2333 C CA . PRO A 1 297 ? -1.413 14.693 -0.949 1.00 90.88 297 PRO A CA 1
ATOM 2334 C C . PRO A 1 297 ? -1.596 13.304 -0.320 1.00 90.88 297 PRO A C 1
ATOM 2336 O O . PRO A 1 297 ? -1.872 12.343 -1.040 1.00 90.88 297 PRO A O 1
ATOM 2339 N N . PHE A 1 298 ? -1.433 13.148 1.000 1.00 90.94 298 PHE A N 1
ATOM 2340 C CA . PHE A 1 298 ? -1.662 11.861 1.666 1.00 90.94 298 PHE A CA 1
ATOM 2341 C C . PHE A 1 298 ? -3.144 11.487 1.681 1.00 90.94 298 PHE A C 1
ATOM 2343 O O . PHE A 1 298 ? -3.481 10.337 1.376 1.00 90.94 298 PHE A O 1
ATOM 2350 N N . TYR A 1 299 ? -4.013 12.451 1.984 1.00 95.25 299 TYR A N 1
ATOM 2351 C CA . TYR A 1 299 ? -5.460 12.300 1.917 1.00 95.25 299 TYR A CA 1
ATOM 2352 C C . TYR A 1 299 ? -5.957 12.093 0.476 1.00 95.25 299 TYR A C 1
ATOM 2354 O O . TYR A 1 299 ? -6.599 11.080 0.183 1.00 95.25 299 TYR A O 1
ATOM 2362 N N . GLU A 1 300 ? -5.602 12.992 -0.447 1.00 95.00 300 GLU A N 1
ATOM 2363 C CA . GLU A 1 300 ? -6.068 12.965 -1.842 1.00 95.00 300 GLU A CA 1
ATOM 2364 C C . GLU A 1 300 ? -5.714 11.649 -2.545 1.00 95.00 300 GLU A C 1
ATOM 2366 O O . GLU A 1 300 ? -6.551 11.044 -3.224 1.00 95.00 300 GLU A O 1
ATOM 2371 N N . LYS A 1 301 ? -4.486 11.150 -2.335 1.00 94.31 301 LYS A N 1
ATOM 2372 C CA . LYS A 1 301 ? -4.040 9.872 -2.906 1.00 94.31 301 LYS A CA 1
ATOM 2373 C C . LYS A 1 301 ? -4.849 8.688 -2.371 1.00 94.31 301 LYS A C 1
ATOM 2375 O O . LYS A 1 301 ? -5.111 7.759 -3.132 1.00 94.31 301 LYS A O 1
ATOM 2380 N N . ASN A 1 302 ? -5.260 8.705 -1.100 1.00 95.25 302 ASN A N 1
ATOM 2381 C CA . ASN A 1 302 ? -6.090 7.641 -0.527 1.00 95.25 302 ASN A CA 1
ATOM 2382 C C . ASN A 1 302 ? -7.508 7.645 -1.109 1.00 95.25 302 ASN A C 1
ATOM 2384 O O . ASN A 1 302 ? -8.014 6.581 -1.466 1.00 95.25 302 ASN A O 1
ATOM 2388 N N . VAL A 1 303 ? -8.128 8.822 -1.248 1.00 96.50 303 VAL A N 1
ATOM 2389 C CA . VAL A 1 303 ? -9.463 8.956 -1.860 1.00 96.50 303 VAL A CA 1
ATOM 2390 C C . VAL A 1 303 ? -9.434 8.499 -3.316 1.00 96.50 303 VAL A C 1
ATOM 2392 O O . VAL A 1 303 ? -10.283 7.715 -3.742 1.00 96.50 303 VAL A O 1
ATOM 2395 N N . LEU A 1 304 ? -8.417 8.918 -4.073 1.00 96.38 304 LEU A N 1
ATOM 2396 C CA . LEU A 1 304 ? -8.243 8.495 -5.458 1.00 96.38 304 LEU A CA 1
ATOM 2397 C C . LEU A 1 304 ? -8.041 6.978 -5.576 1.00 96.38 304 LEU A C 1
ATOM 2399 O O . LEU A 1 304 ? -8.691 6.337 -6.402 1.00 96.38 304 LEU A O 1
ATOM 2403 N N . ALA A 1 305 ? -7.171 6.393 -4.749 1.00 97.25 305 ALA A N 1
ATOM 2404 C CA . ALA A 1 305 ? -6.940 4.952 -4.751 1.00 97.25 305 ALA A CA 1
ATOM 2405 C C . ALA A 1 305 ? -8.201 4.170 -4.354 1.00 97.25 305 ALA A C 1
ATOM 2407 O O . ALA A 1 305 ? -8.527 3.188 -5.020 1.00 97.25 305 ALA A O 1
ATOM 2408 N N . HIS A 1 306 ? -8.945 4.632 -3.343 1.00 97.81 306 HIS A N 1
ATOM 2409 C CA . HIS A 1 306 ? -10.233 4.050 -2.964 1.00 97.81 306 HIS A CA 1
ATOM 2410 C C . HIS A 1 306 ? -11.209 4.043 -4.144 1.00 97.81 306 HIS A C 1
ATOM 2412 O O . HIS A 1 306 ? -11.719 2.983 -4.499 1.00 97.81 306 HIS A O 1
ATOM 2418 N N . ARG A 1 307 ? -11.405 5.195 -4.800 1.00 97.06 307 ARG A N 1
ATOM 2419 C CA . ARG A 1 307 ? -12.298 5.318 -5.959 1.00 97.06 307 ARG A CA 1
ATOM 2420 C C . ARG A 1 307 ? -11.892 4.370 -7.085 1.00 97.06 307 ARG A C 1
ATOM 2422 O O . ARG A 1 307 ? -12.717 3.615 -7.589 1.00 97.06 307 ARG A O 1
ATOM 2429 N N . LEU A 1 308 ? -10.612 4.374 -7.464 1.00 97.00 308 LEU A N 1
ATOM 2430 C CA . LEU A 1 308 ? -10.108 3.497 -8.523 1.00 97.00 308 LEU A CA 1
ATOM 2431 C C . LEU A 1 308 ? -10.328 2.018 -8.191 1.00 97.00 308 LEU A C 1
ATOM 2433 O O . LEU A 1 308 ? -10.667 1.245 -9.083 1.00 97.00 308 LEU A O 1
ATOM 2437 N N . LEU A 1 309 ? -10.151 1.620 -6.932 1.00 97.81 309 LEU A N 1
ATOM 2438 C CA . LEU A 1 309 ? -10.326 0.232 -6.519 1.00 97.81 309 LEU A CA 1
ATOM 2439 C C . LEU A 1 309 ? -11.803 -0.161 -6.361 1.00 97.81 309 LEU A C 1
ATOM 2441 O O . LEU A 1 309 ? -12.158 -1.290 -6.686 1.00 97.81 309 LEU A O 1
ATOM 2445 N N . ALA A 1 310 ? -12.682 0.732 -5.923 1.00 96.25 310 ALA A N 1
ATOM 2446 C CA . ALA A 1 310 ? -14.104 0.419 -5.782 1.00 96.25 310 ALA A CA 1
ATOM 2447 C C . ALA A 1 310 ? -14.847 0.433 -7.135 1.00 96.25 310 ALA A C 1
ATOM 2449 O O . ALA A 1 310 ? -15.699 -0.419 -7.410 1.00 96.25 310 ALA A O 1
ATOM 2450 N N . GLU A 1 311 ? -14.516 1.385 -8.009 1.00 94.88 311 GLU A N 1
ATOM 2451 C CA . GLU A 1 311 ? -15.358 1.721 -9.162 1.00 94.88 311 GLU A CA 1
ATOM 2452 C C . GLU A 1 311 ? -14.798 1.232 -10.501 1.00 94.88 311 GLU A C 1
ATOM 2454 O O . GLU A 1 311 ? -15.578 0.884 -11.388 1.00 94.88 311 GLU A O 1
ATOM 2459 N N . SER A 1 312 ? -13.471 1.183 -10.670 1.00 95.25 312 SER A N 1
ATOM 2460 C CA . SER A 1 312 ? -12.873 0.860 -11.971 1.00 95.25 312 SER A CA 1
ATOM 2461 C C . SER A 1 312 ? -13.178 -0.571 -12.390 1.00 95.25 312 SER A C 1
ATOM 2463 O O . SER A 1 312 ? -12.965 -1.501 -11.612 1.00 95.25 312 SER A O 1
ATOM 2465 N N . GLU A 1 313 ? -13.592 -0.760 -13.647 1.00 92.75 313 GLU A N 1
ATOM 2466 C CA . GLU A 1 313 ? -13.888 -2.078 -14.212 1.00 92.75 313 GLU A CA 1
ATOM 2467 C C . GLU A 1 313 ? -12.711 -3.035 -14.021 1.00 92.75 313 GLU A C 1
ATOM 2469 O O . GLU A 1 313 ? -12.908 -4.123 -13.512 1.00 92.75 313 GLU A O 1
ATOM 2474 N N . GLY A 1 314 ? -11.475 -2.604 -14.296 1.00 90.19 314 GLY A N 1
ATOM 2475 C CA . GLY A 1 314 ? -10.268 -3.429 -14.155 1.00 90.19 314 GLY A CA 1
ATOM 2476 C C . GLY A 1 314 ? -9.771 -3.652 -12.719 1.00 90.19 314 GLY A C 1
ATOM 2477 O O . GLY A 1 314 ? -8.651 -4.135 -12.537 1.00 90.19 314 GLY A O 1
ATOM 2478 N N . SER A 1 315 ? -10.538 -3.266 -11.698 1.00 96.06 315 SER A N 1
ATOM 2479 C CA . SER A 1 315 ? -10.114 -3.368 -10.300 1.00 96.06 315 SER A CA 1
ATOM 2480 C C . SER A 1 315 ? -10.064 -4.814 -9.788 1.00 96.06 315 SER A C 1
ATOM 2482 O O . SER A 1 315 ? -10.985 -5.591 -10.065 1.00 96.06 315 SER A O 1
ATOM 2484 N N . PRO A 1 316 ? -9.055 -5.180 -8.964 1.00 97.06 316 PRO A N 1
ATOM 2485 C CA . PRO A 1 316 ? -9.075 -6.447 -8.240 1.00 97.06 316 PRO A CA 1
ATOM 2486 C C . PRO A 1 316 ? -10.283 -6.584 -7.311 1.00 97.06 316 PRO A C 1
ATOM 2488 O O . PRO A 1 316 ? -10.817 -7.678 -7.182 1.00 97.06 316 PRO A O 1
ATOM 2491 N N . TRP A 1 317 ? -10.750 -5.505 -6.679 1.00 97.06 317 TRP A N 1
ATOM 2492 C CA . TRP A 1 317 ? -11.803 -5.585 -5.654 1.00 97.06 317 TRP A CA 1
ATOM 2493 C C . TRP A 1 317 ? -13.182 -5.912 -6.232 1.00 97.06 317 TRP A C 1
ATOM 2495 O O . TRP A 1 317 ? -14.044 -6.419 -5.520 1.00 97.06 317 TRP A O 1
ATOM 2505 N N . ARG A 1 318 ? -13.375 -5.688 -7.537 1.00 96.00 318 ARG A N 1
ATOM 2506 C CA . ARG A 1 318 ? -14.587 -6.096 -8.263 1.00 96.00 318 ARG A CA 1
ATOM 2507 C C . ARG A 1 318 ? -14.571 -7.563 -8.693 1.00 96.00 318 ARG A C 1
ATOM 2509 O O . ARG A 1 318 ? -15.629 -8.129 -8.947 1.00 96.00 318 ARG A O 1
ATOM 2516 N N . HIS A 1 319 ? -13.388 -8.164 -8.794 1.00 95.75 319 HIS A N 1
ATOM 2517 C CA . HIS A 1 319 ? -13.191 -9.498 -9.369 1.00 95.75 319 HIS A CA 1
ATOM 2518 C C . HIS A 1 319 ? -12.724 -10.546 -8.356 1.00 95.75 319 HIS A C 1
ATOM 2520 O O . HIS A 1 319 ? -12.844 -11.744 -8.606 1.00 95.75 319 HIS A O 1
ATOM 2526 N N . ILE A 1 320 ? -12.200 -10.106 -7.215 1.00 97.62 320 ILE A N 1
ATOM 2527 C CA . ILE A 1 320 ? -11.797 -10.951 -6.098 1.00 97.62 320 ILE A CA 1
ATOM 2528 C C . ILE A 1 320 ? -12.791 -10.686 -4.965 1.00 97.62 320 ILE A C 1
ATOM 2530 O O . ILE A 1 320 ? -12.771 -9.595 -4.389 1.00 97.62 320 ILE A O 1
ATOM 2534 N N . PRO A 1 321 ? -13.673 -11.640 -4.626 1.00 95.94 321 PRO A N 1
ATOM 2535 C CA . PRO A 1 321 ? -14.615 -11.445 -3.535 1.00 95.94 321 PRO A CA 1
ATOM 2536 C C . PRO A 1 321 ? -13.874 -11.332 -2.199 1.00 95.94 321 PRO A C 1
ATOM 2538 O O . PRO A 1 321 ? -12.852 -11.985 -1.979 1.00 95.94 321 PRO A O 1
ATOM 2541 N N . TRP A 1 322 ? -14.409 -10.518 -1.284 1.00 96.75 322 TRP A N 1
ATOM 2542 C CA . TRP A 1 322 ? -13.854 -10.421 0.068 1.00 96.75 322 TRP A CA 1
ATOM 2543 C C . TRP A 1 322 ? -13.974 -11.756 0.823 1.00 96.75 322 TRP A C 1
ATOM 2545 O O . TRP A 1 322 ? -13.016 -12.221 1.445 1.00 96.75 322 TRP A O 1
ATOM 2555 N N . ARG A 1 323 ? -15.150 -12.399 0.757 1.00 90.00 323 ARG A N 1
ATOM 2556 C CA . ARG A 1 323 ? -15.419 -13.705 1.374 1.00 90.00 323 ARG A CA 1
ATOM 2557 C C . ARG A 1 323 ? -15.510 -14.805 0.345 1.00 90.00 323 ARG A C 1
ATOM 2559 O O . ARG A 1 323 ? -16.321 -14.660 -0.590 1.00 90.00 323 ARG A O 1
#

Organism: NCBI:txid2706086

Radius of gyration: 23.2 Å; chains: 1; bounding box: 54×37×73 Å